Protein AF-A0A538L4G2-F1 (afdb_monomer_lite)

Foldseek 3Di:
DADDVCRLPPDPDQDAPVLDFDCPVVLVVVLVCFVVQFAEEEEAAPPPNVVNSVVSNVVVVVVVVAAEFEDELVPQQELLSVLLSLLLSLQVSVPVSNVLLVCCQPVNLVPDDPVSNVVLVVCCVQLNCSSCSSRPPCPCVVPSPVSNLSSLQRQLSSCVVVVHAYEYEYHQVLVLVDPVNRHHDSQVSLLSSLVRVVPRRRYYYYYYHNHNVSSCVQADDPVHSNDPVHYYDYRDDRDPVSVVVSVCVSCVVNQWDWDDDPDPDTDIDHDDPDDDDDPPDVPDPPPPDPPDDDDDDDDDDDDDDDD

Sequence (307 aa):
MRQASGDLFPTDSPIPASQMIGRSDDVREIATALANGTNLIIAAPRRTGKTSVCDAALGRLRRNRFYTARLDLFRIADAAELAETLALAVIANRSPIHRLVRRAREVGRVALNATQAAAVLKLKSQLGDAVELAITPGWAAQDPERALDLALELPDRVARADGRRMIVFFDEFQEVAGERRPYGNPDAVTKRMRAIFQRSSEVSYLFAGSLEHMMRDLFAPSHRAFSGFGGFHTLRAITVADWSRGLLERFAADDCVKRRSTATRWRWSRRSSRSGACTRTPSRLRARWPIGSRFRSGCRRRFATGC

Radius of gyration: 24.46 Å; chains: 1; bounding box: 74×51×68 Å

Secondary structure (DSSP, 8-state):
-PPPHHHHS--SSPPPGGG--S-HHHHHHHHHHHHTT--EEEE--TTS-HHHHHHHHHHHHHHTT-EEEEEEGGG--SHHHHHHHHHHHHHTTSHHHHHHHHHHHHH-GGGS-HHHHHHHHHHHHHHTTHHHHHHSTTHHHH-HHHHHHHHHHHHHHHHHHHT--EEEEEETGGGGG-TT-TTS-HHHHHHHHHHHHTT-TTEEEEEEES-HHHHHHHHSSTTSTTTTSSEEPP-PPPPHHHHHHHHHHHHHTTTEEEEP--TT--EEEE--SSS-------TT-----------------------

pLDDT: mean 81.31, std 22.85, range [22.41, 98.75]

Structure (mmCIF, N/CA/C/O backbone):
data_AF-A0A538L4G2-F1
#
_entry.id   AF-A0A538L4G2-F1
#
loop_
_atom_site.group_PDB
_atom_site.id
_atom_site.type_symbol
_atom_site.label_atom_id
_atom_site.label_alt_id
_atom_site.label_comp_id
_atom_site.label_asym_id
_atom_site.label_entity_id
_atom_site.label_seq_id
_atom_site.pdbx_PDB_ins_code
_atom_site.Cartn_x
_atom_site.Cartn_y
_atom_site.Cartn_z
_atom_site.occupancy
_atom_site.B_iso_or_equiv
_atom_site.auth_seq_id
_atom_site.auth_comp_id
_atom_site.auth_asym_id
_atom_site.auth_atom_id
_atom_site.pdbx_PDB_model_num
ATOM 1 N N . MET A 1 1 ? -5.966 18.312 -32.137 1.00 54.75 1 MET A N 1
ATOM 2 C CA . MET A 1 1 ? -5.782 19.326 -31.064 1.00 54.75 1 MET A CA 1
ATOM 3 C C . MET A 1 1 ? -4.377 19.134 -30.514 1.00 54.75 1 MET A C 1
ATOM 5 O O . MET A 1 1 ? -4.040 17.994 -30.235 1.00 54.75 1 MET A O 1
ATOM 9 N N . ARG A 1 2 ? -3.532 20.176 -30.456 1.00 61.78 2 ARG A N 1
ATOM 10 C CA . ARG A 1 2 ? -2.126 20.030 -30.018 1.00 61.78 2 ARG A CA 1
ATOM 11 C C . ARG A 1 2 ? -2.076 19.562 -28.564 1.00 61.78 2 ARG A C 1
ATOM 13 O O . ARG A 1 2 ? -2.748 20.167 -27.734 1.00 61.78 2 ARG A O 1
ATOM 20 N N . GLN A 1 3 ? -1.266 18.552 -28.271 1.00 70.94 3 GLN A N 1
ATOM 21 C CA . GLN A 1 3 ? -0.971 18.154 -26.892 1.00 70.94 3 GLN A CA 1
ATOM 22 C C . GLN A 1 3 ? 0.365 18.763 -26.464 1.00 70.94 3 GLN A C 1
ATOM 24 O O . GLN A 1 3 ? 1.288 18.884 -27.275 1.00 70.94 3 GLN A O 1
ATOM 29 N N . ALA A 1 4 ? 0.484 19.198 -25.207 1.00 74.06 4 ALA A N 1
ATOM 30 C CA . ALA A 1 4 ? 1.762 19.702 -24.726 1.00 74.06 4 ALA A CA 1
ATOM 31 C C . ALA A 1 4 ? 2.766 18.543 -24.620 1.00 74.06 4 ALA A C 1
ATOM 33 O O . ALA A 1 4 ? 2.402 17.406 -24.325 1.00 74.06 4 ALA A O 1
ATOM 34 N N . SER A 1 5 ? 4.061 18.819 -24.810 1.00 69.81 5 SER A N 1
ATOM 35 C CA . SER A 1 5 ? 5.098 17.785 -24.668 1.00 69.81 5 SER A CA 1
ATOM 36 C C . SER A 1 5 ? 5.087 17.122 -23.286 1.00 69.81 5 SER A C 1
ATOM 38 O O . SER A 1 5 ? 5.431 15.950 -23.187 1.00 69.81 5 SER A O 1
ATOM 40 N N . GLY A 1 6 ? 4.692 17.862 -22.242 1.00 68.88 6 GLY A N 1
ATOM 41 C CA . GLY A 1 6 ? 4.528 17.334 -20.886 1.00 68.88 6 GLY A CA 1
ATOM 42 C C . GLY A 1 6 ? 3.360 16.353 -20.753 1.00 68.88 6 GLY A C 1
ATOM 43 O O . GLY A 1 6 ? 3.478 15.387 -20.010 1.00 68.88 6 GLY A O 1
ATOM 44 N N . ASP A 1 7 ? 2.291 16.526 -21.534 1.00 75.88 7 ASP A N 1
ATOM 45 C CA . ASP A 1 7 ? 1.151 15.598 -21.561 1.00 75.88 7 ASP A CA 1
ATOM 46 C C . ASP A 1 7 ? 1.508 14.312 -22.315 1.00 75.88 7 ASP A C 1
ATOM 48 O O . ASP A 1 7 ? 1.105 13.212 -21.941 1.00 75.88 7 ASP A O 1
ATOM 52 N N . LEU A 1 8 ? 2.311 14.450 -23.374 1.00 72.25 8 LEU A N 1
ATOM 53 C CA . LEU A 1 8 ? 2.808 13.328 -24.168 1.00 72.25 8 LEU A CA 1
ATOM 54 C C . LEU A 1 8 ? 3.900 12.540 -23.442 1.00 72.25 8 LEU A C 1
ATOM 56 O O . LEU A 1 8 ? 4.010 11.330 -23.631 1.00 72.25 8 LEU A O 1
ATOM 60 N N . PHE A 1 9 ? 4.736 13.210 -22.648 1.00 80.25 9 PHE A N 1
ATOM 61 C CA . PHE A 1 9 ? 5.875 12.629 -21.936 1.00 80.25 9 PHE A CA 1
ATOM 62 C C . PHE A 1 9 ? 5.963 13.169 -20.504 1.00 80.25 9 PHE A C 1
ATOM 64 O O . PHE A 1 9 ? 6.884 13.925 -20.190 1.00 80.25 9 PHE A O 1
ATOM 71 N N . PRO A 1 10 ? 5.035 12.767 -19.623 1.00 79.88 10 PRO A N 1
ATOM 72 C CA . PRO A 1 10 ? 5.071 13.172 -18.223 1.00 79.88 10 PRO A CA 1
ATOM 73 C C . PRO A 1 10 ? 6.344 12.658 -17.538 1.00 79.88 10 PRO A C 1
ATOM 75 O O . PRO A 1 10 ? 6.712 11.488 -17.682 1.00 79.88 10 PRO A O 1
ATOM 78 N N . THR A 1 11 ? 7.024 13.536 -16.796 1.00 75.81 11 THR A N 1
ATOM 79 C CA . THR A 1 11 ? 8.297 13.236 -16.110 1.00 75.81 11 THR A CA 1
ATOM 80 C C . THR A 1 11 ? 8.192 13.202 -14.592 1.00 75.81 11 THR A C 1
ATOM 82 O O . THR A 1 11 ? 9.018 12.558 -13.943 1.00 75.81 11 THR A O 1
ATOM 85 N N . ASP A 1 12 ? 7.183 13.867 -14.031 1.00 76.44 12 ASP A N 1
ATOM 86 C CA . ASP A 1 12 ? 7.170 14.237 -12.609 1.00 76.44 12 ASP A CA 1
ATOM 87 C C . ASP A 1 12 ? 6.211 13.382 -11.776 1.00 76.44 12 ASP A C 1
ATOM 89 O O . ASP A 1 12 ? 6.075 13.568 -10.569 1.00 76.44 12 ASP A O 1
ATOM 93 N N . SER A 1 13 ? 5.513 12.435 -12.402 1.00 80.06 13 SER A N 1
ATOM 94 C CA . SER A 1 13 ? 4.537 11.577 -11.730 1.00 80.06 13 SER A CA 1
ATOM 95 C C . SER A 1 13 ? 4.459 10.193 -12.371 1.00 80.06 13 SER A C 1
ATOM 97 O O . SER A 1 13 ? 4.770 10.047 -13.559 1.00 80.06 13 SER A O 1
ATOM 99 N N . PRO A 1 14 ? 4.048 9.163 -11.605 1.00 84.19 14 PRO A N 1
ATOM 100 C CA . PRO A 1 14 ? 3.693 7.870 -12.171 1.00 84.19 14 PRO A CA 1
ATOM 101 C C . PRO A 1 14 ? 2.661 8.034 -13.288 1.00 84.19 14 PRO A C 1
ATOM 103 O O . PRO A 1 14 ? 1.746 8.852 -13.194 1.00 84.19 14 PRO A O 1
ATOM 106 N N . ILE A 1 15 ? 2.822 7.253 -14.351 1.00 88.25 15 ILE A N 1
ATOM 107 C CA . ILE A 1 15 ? 1.967 7.334 -15.537 1.00 88.25 15 ILE A CA 1
ATOM 108 C C . ILE A 1 15 ? 0.834 6.313 -15.440 1.00 88.25 15 ILE A C 1
ATOM 110 O O . ILE A 1 15 ? 1.055 5.208 -14.934 1.00 88.25 15 ILE A O 1
ATOM 114 N N . PRO A 1 16 ? -0.370 6.628 -15.948 1.00 86.25 16 PRO A N 1
ATOM 115 C CA . PRO A 1 16 ? -1.454 5.662 -15.980 1.00 86.25 16 PRO A CA 1
ATOM 116 C C . PRO A 1 16 ? -1.114 4.498 -16.916 1.00 86.25 16 PRO A C 1
ATOM 118 O O . PRO A 1 16 ? -0.395 4.653 -17.905 1.00 86.25 16 PRO A O 1
ATOM 121 N N . ALA A 1 17 ? -1.708 3.333 -16.646 1.00 86.75 17 ALA A N 1
ATOM 122 C CA . ALA A 1 17 ? -1.491 2.121 -17.437 1.00 86.75 17 ALA A CA 1
ATOM 123 C C . ALA A 1 17 ? -1.763 2.316 -18.942 1.00 86.75 17 ALA A C 1
ATOM 125 O O . ALA A 1 17 ? -1.078 1.718 -19.763 1.00 86.75 17 ALA A O 1
ATOM 126 N N . SER A 1 18 ? -2.724 3.174 -19.304 1.00 84.88 18 SER A N 1
ATOM 127 C CA . SER A 1 18 ? -3.067 3.496 -20.697 1.00 84.88 18 SER A CA 1
ATOM 128 C C . SER A 1 18 ? -1.968 4.241 -21.452 1.00 84.88 18 SER A C 1
ATOM 130 O O . SER A 1 18 ? -1.941 4.201 -22.675 1.00 84.88 18 SER A O 1
ATOM 132 N N . GLN A 1 19 ? -1.070 4.924 -20.742 1.00 85.56 19 GLN A N 1
ATOM 133 C CA . GLN A 1 19 ? 0.050 5.644 -21.340 1.00 85.56 19 GLN A CA 1
ATOM 134 C C . GLN A 1 19 ? 1.353 4.847 -21.258 1.00 85.56 19 GLN A C 1
ATOM 136 O O . GLN A 1 19 ? 2.374 5.300 -21.765 1.00 85.56 19 GLN A O 1
ATOM 141 N N . MET A 1 20 ? 1.376 3.683 -20.613 1.00 89.38 20 MET A N 1
ATOM 142 C CA . MET A 1 20 ? 2.607 2.927 -20.418 1.00 89.38 20 MET A CA 1
ATOM 143 C C . MET A 1 20 ? 3.118 2.318 -21.725 1.00 89.38 20 MET A C 1
ATOM 145 O O . MET A 1 20 ? 2.361 1.744 -22.500 1.00 89.38 20 MET A O 1
ATOM 149 N N . ILE A 1 21 ? 4.428 2.427 -21.952 1.00 90.31 21 ILE A N 1
ATOM 150 C CA . ILE A 1 21 ? 5.097 1.831 -23.109 1.00 90.31 21 ILE A CA 1
ATOM 151 C C . ILE A 1 21 ? 5.747 0.516 -22.676 1.00 90.31 21 ILE A C 1
ATOM 153 O O . ILE A 1 21 ? 6.586 0.504 -21.773 1.00 90.31 21 ILE A O 1
ATOM 157 N N . GLY A 1 22 ? 5.379 -0.585 -23.335 1.00 90.44 22 GLY A N 1
ATOM 158 C CA . GLY A 1 22 ? 5.840 -1.927 -22.974 1.00 90.44 22 GLY A CA 1
ATOM 159 C C . GLY A 1 22 ? 5.374 -2.348 -21.575 1.00 90.44 22 GLY A C 1
ATOM 160 O O . GLY A 1 22 ? 4.339 -1.888 -21.097 1.00 90.44 22 GLY A O 1
ATOM 161 N N . ARG A 1 23 ? 6.140 -3.228 -20.912 1.00 92.81 23 ARG A N 1
ATOM 162 C CA . ARG A 1 23 ? 5.917 -3.670 -19.512 1.00 92.81 23 ARG A CA 1
ATOM 163 C C . ARG A 1 23 ? 4.605 -4.416 -19.243 1.00 92.81 23 ARG A C 1
ATOM 165 O O . ARG A 1 23 ? 4.321 -4.741 -18.095 1.00 92.81 23 ARG A O 1
ATOM 172 N N . SER A 1 24 ? 3.813 -4.715 -20.269 1.00 92.25 24 SER A N 1
ATOM 173 C CA . SER A 1 24 ? 2.539 -5.435 -20.138 1.00 92.25 24 SER A CA 1
ATOM 174 C C . SER A 1 24 ? 2.708 -6.809 -19.491 1.00 92.25 24 SER A C 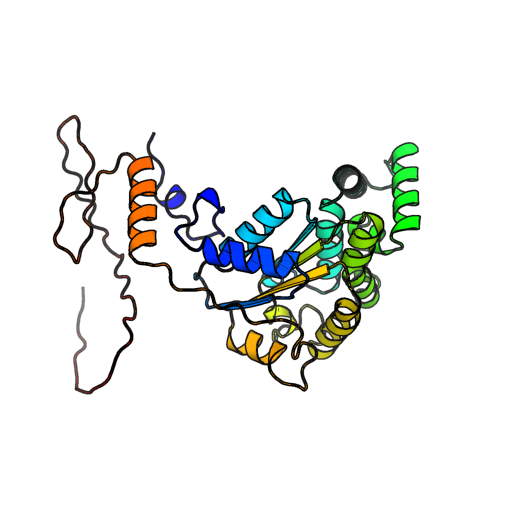1
ATOM 176 O O . SER A 1 24 ? 1.865 -7.211 -18.689 1.00 92.25 24 SER A O 1
ATOM 178 N N . ASP A 1 25 ? 3.806 -7.500 -19.796 1.00 94.38 25 ASP A N 1
ATOM 179 C CA . ASP A 1 25 ? 4.127 -8.782 -19.179 1.00 94.38 25 ASP A CA 1
ATOM 180 C C . ASP A 1 25 ? 4.525 -8.616 -17.705 1.00 94.38 25 ASP A C 1
ATOM 182 O O . ASP A 1 25 ? 4.063 -9.399 -16.883 1.00 94.38 25 ASP A O 1
ATOM 186 N N . ASP A 1 26 ? 5.265 -7.558 -17.331 1.00 96.75 26 ASP A N 1
ATOM 187 C CA . ASP A 1 26 ? 5.615 -7.297 -15.922 1.00 96.75 26 ASP A CA 1
ATOM 188 C C . ASP A 1 26 ? 4.340 -7.059 -15.106 1.00 96.75 26 ASP A C 1
ATOM 190 O O . ASP A 1 26 ? 4.146 -7.653 -14.051 1.00 96.75 26 ASP A O 1
ATOM 194 N N . VAL A 1 27 ? 3.418 -6.249 -15.637 1.00 97.19 27 VAL A N 1
ATOM 195 C CA . VAL A 1 27 ? 2.102 -6.016 -15.021 1.00 97.19 27 VAL A CA 1
ATOM 196 C C . VAL A 1 27 ? 1.325 -7.318 -14.852 1.00 97.19 27 VAL A C 1
ATOM 198 O O . VAL A 1 27 ? 0.672 -7.514 -13.827 1.00 97.19 27 VAL A O 1
ATOM 201 N N . ARG A 1 28 ? 1.344 -8.187 -15.870 1.00 97.12 28 ARG A N 1
ATOM 202 C CA . ARG A 1 28 ? 0.610 -9.454 -15.848 1.00 97.12 28 ARG A CA 1
ATOM 203 C C . ARG A 1 28 ? 1.198 -10.397 -14.805 1.00 97.12 28 ARG A C 1
ATOM 205 O O . ARG A 1 28 ? 0.439 -10.913 -13.996 1.00 97.12 28 ARG A O 1
ATOM 212 N N . GLU A 1 29 ? 2.512 -10.584 -14.810 1.00 98.12 29 GLU A N 1
ATOM 213 C CA . GLU A 1 29 ? 3.231 -11.462 -13.883 1.00 98.12 29 GLU A CA 1
ATOM 214 C C . GLU A 1 29 ? 3.058 -11.002 -12.432 1.00 98.12 29 GLU A C 1
ATOM 216 O O . GLU A 1 29 ? 2.655 -11.803 -11.590 1.00 98.12 29 GLU A O 1
ATOM 221 N N . ILE A 1 30 ? 3.242 -9.704 -12.159 1.00 98.50 30 ILE A N 1
ATOM 222 C CA . ILE A 1 30 ? 3.038 -9.123 -10.824 1.00 98.50 30 ILE A CA 1
ATOM 223 C C . ILE A 1 30 ? 1.592 -9.331 -10.361 1.00 98.50 30 ILE A C 1
ATOM 225 O O . ILE A 1 30 ? 1.358 -9.810 -9.253 1.00 98.50 30 ILE A O 1
ATOM 229 N N . ALA A 1 31 ? 0.607 -9.003 -11.204 1.00 98.50 31 ALA A N 1
ATOM 230 C CA . ALA A 1 31 ? -0.800 -9.163 -10.845 1.00 98.50 31 ALA A CA 1
ATOM 231 C C . ALA A 1 31 ? -1.174 -10.634 -10.608 1.00 98.50 31 ALA A C 1
ATOM 233 O O . ALA A 1 31 ? -1.904 -10.925 -9.666 1.00 98.50 31 ALA A O 1
ATOM 234 N N . THR A 1 32 ? -0.681 -11.561 -11.432 1.00 98.38 32 THR A N 1
ATOM 235 C CA . THR A 1 32 ? -0.950 -12.996 -11.272 1.00 98.38 32 THR A CA 1
ATOM 236 C C . THR A 1 32 ? -0.336 -13.542 -9.985 1.00 98.38 32 THR A C 1
ATOM 238 O O . THR A 1 32 ? -1.025 -14.227 -9.235 1.00 98.38 32 THR A O 1
ATOM 241 N N . ALA A 1 33 ? 0.923 -13.212 -9.692 1.00 98.31 33 ALA A N 1
ATOM 242 C CA . ALA A 1 33 ? 1.586 -13.644 -8.464 1.00 98.31 33 ALA A CA 1
ATOM 243 C C . ALA A 1 33 ? 0.843 -13.144 -7.212 1.00 98.31 33 ALA A C 1
ATOM 245 O O . ALA A 1 33 ? 0.506 -13.937 -6.333 1.00 98.31 33 ALA A O 1
ATOM 246 N N . LEU A 1 34 ? 0.496 -11.852 -7.173 1.00 98.44 34 LEU A N 1
ATOM 247 C CA . LEU A 1 34 ? -0.247 -11.266 -6.055 1.00 98.44 34 LEU A CA 1
ATOM 248 C C . LEU A 1 34 ? -1.657 -11.862 -5.926 1.00 98.44 34 LEU A C 1
ATOM 250 O O . LEU A 1 34 ? -2.089 -12.177 -4.823 1.00 98.44 34 LEU A O 1
ATOM 254 N N . ALA A 1 35 ? -2.369 -12.083 -7.036 1.00 98.06 35 ALA A N 1
ATOM 255 C CA . ALA A 1 35 ? -3.679 -12.741 -7.010 1.00 98.06 35 ALA A CA 1
ATOM 256 C C . ALA A 1 35 ? -3.608 -14.155 -6.403 1.00 98.06 35 ALA A C 1
ATOM 258 O O . ALA A 1 35 ? -4.521 -14.564 -5.682 1.00 98.06 35 ALA A O 1
ATOM 259 N N . ASN A 1 36 ? -2.500 -14.862 -6.644 1.00 96.88 36 ASN A N 1
ATOM 260 C CA . ASN A 1 36 ? -2.239 -16.213 -6.153 1.00 96.88 36 ASN A CA 1
ATOM 261 C C . ASN A 1 36 ? -1.690 -16.263 -4.719 1.00 96.88 36 ASN A C 1
ATOM 263 O O . ASN A 1 36 ? -1.442 -17.348 -4.207 1.00 96.88 36 ASN A O 1
ATOM 267 N N . GLY A 1 37 ? -1.535 -15.129 -4.027 1.00 96.38 37 GLY A N 1
ATOM 268 C CA . GLY A 1 37 ? -1.060 -15.124 -2.638 1.00 96.38 37 GLY A CA 1
ATOM 269 C C . GLY A 1 37 ? 0.440 -14.907 -2.483 1.00 96.38 37 GLY A C 1
ATOM 270 O O . GLY A 1 37 ? 0.946 -14.979 -1.369 1.00 96.38 37 GLY A O 1
ATOM 271 N N . THR A 1 38 ? 1.170 -14.688 -3.576 1.00 97.00 38 THR A N 1
ATOM 272 C CA . THR A 1 38 ? 2.623 -14.528 -3.534 1.00 97.00 38 THR A CA 1
ATOM 273 C C . THR A 1 38 ? 2.989 -13.080 -3.239 1.00 97.00 38 THR A C 1
ATOM 275 O O . THR A 1 38 ? 2.658 -12.179 -4.007 1.00 97.00 38 THR A O 1
ATOM 278 N N . ASN A 1 39 ? 3.731 -12.861 -2.154 1.00 98.31 39 ASN A N 1
ATOM 279 C CA . ASN A 1 39 ? 4.316 -11.558 -1.853 1.00 98.31 39 ASN A CA 1
ATOM 280 C C . ASN A 1 39 ? 5.480 -11.265 -2.803 1.00 98.31 39 ASN A C 1
ATOM 282 O O . ASN A 1 39 ? 6.302 -12.145 -3.079 1.00 98.31 39 ASN A O 1
ATOM 286 N N . LEU A 1 40 ? 5.581 -10.022 -3.265 1.00 98.38 40 LEU A N 1
ATOM 287 C CA . LEU A 1 40 ? 6.593 -9.604 -4.232 1.00 98.38 40 LEU A CA 1
ATOM 288 C C . LEU A 1 40 ? 7.398 -8.405 -3.748 1.00 98.38 40 LEU A C 1
ATOM 290 O O . LEU A 1 40 ? 6.881 -7.503 -3.090 1.00 98.38 40 LEU A O 1
ATOM 294 N N . ILE A 1 41 ? 8.669 -8.384 -4.141 1.00 98.44 41 ILE A N 1
ATOM 295 C CA . ILE A 1 41 ? 9.624 -7.321 -3.840 1.00 98.44 41 ILE A CA 1
ATOM 296 C C . ILE A 1 41 ? 10.179 -6.780 -5.155 1.00 98.44 41 ILE A C 1
ATOM 298 O O . ILE A 1 41 ? 10.727 -7.526 -5.964 1.00 98.44 41 ILE A O 1
ATOM 302 N N . ILE A 1 42 ? 10.073 -5.472 -5.365 1.00 97.69 42 ILE A N 1
ATOM 303 C CA . ILE A 1 42 ? 10.597 -4.771 -6.537 1.00 97.69 42 ILE A CA 1
ATOM 304 C C . ILE A 1 42 ? 11.659 -3.780 -6.073 1.00 97.69 42 ILE A C 1
ATOM 306 O O . ILE A 1 42 ? 11.366 -2.714 -5.534 1.00 97.69 42 ILE A O 1
ATOM 310 N N . ALA A 1 43 ? 12.915 -4.127 -6.325 1.00 95.44 43 ALA A N 1
ATOM 311 C CA . ALA A 1 43 ? 14.059 -3.254 -6.117 1.00 95.44 43 ALA A CA 1
ATOM 312 C C . ALA A 1 43 ? 14.544 -2.770 -7.487 1.00 95.44 43 ALA A C 1
ATOM 314 O O . ALA A 1 43 ? 15.016 -3.573 -8.290 1.00 95.44 43 ALA A O 1
ATOM 315 N N . ALA A 1 44 ? 14.378 -1.480 -7.781 1.00 92.31 44 ALA A N 1
ATOM 316 C CA . ALA A 1 44 ? 14.810 -0.904 -9.053 1.00 92.31 44 ALA A CA 1
ATOM 317 C C . ALA A 1 44 ? 15.163 0.581 -8.889 1.00 92.31 44 ALA A C 1
ATOM 319 O O . ALA A 1 44 ? 14.505 1.266 -8.103 1.00 92.31 44 ALA A O 1
ATOM 320 N N . PRO A 1 45 ? 16.114 1.138 -9.663 1.00 88.81 45 PRO A N 1
ATOM 321 C CA . PRO A 1 45 ? 16.553 2.514 -9.478 1.00 88.81 45 PRO A CA 1
ATOM 322 C C . PRO A 1 45 ? 15.434 3.521 -9.768 1.00 88.81 45 PRO A C 1
ATOM 324 O O . PRO A 1 45 ? 14.419 3.216 -10.409 1.00 88.81 45 PRO A O 1
ATOM 327 N N . ARG A 1 46 ? 15.630 4.771 -9.336 1.00 85.31 46 ARG A N 1
ATOM 328 C CA . ARG A 1 46 ? 14.697 5.868 -9.640 1.00 85.31 46 ARG A CA 1
ATOM 329 C C . ARG A 1 46 ? 14.489 6.015 -11.153 1.00 85.31 46 ARG A C 1
ATOM 331 O O . ARG A 1 46 ? 15.403 5.802 -11.943 1.00 85.31 46 ARG A O 1
ATOM 338 N N . ARG A 1 47 ? 13.281 6.439 -11.544 1.00 85.12 47 ARG A N 1
ATOM 339 C CA . ARG A 1 47 ? 12.872 6.693 -12.945 1.00 85.12 47 ARG A CA 1
ATOM 340 C C . ARG A 1 47 ? 12.846 5.457 -13.861 1.00 85.12 47 ARG A C 1
ATOM 342 O O . ARG A 1 47 ? 12.810 5.597 -15.076 1.00 85.12 47 ARG A O 1
ATOM 349 N N . THR A 1 48 ? 12.776 4.253 -13.295 1.00 85.62 48 THR A N 1
ATOM 350 C CA . THR A 1 48 ? 12.516 3.008 -14.049 1.00 85.62 48 THR A CA 1
ATOM 351 C C . THR A 1 48 ? 11.036 2.742 -14.335 1.00 85.62 48 THR A C 1
ATOM 353 O O . THR A 1 48 ? 10.714 1.822 -15.084 1.00 85.62 48 THR A O 1
ATOM 356 N N . GLY A 1 49 ? 10.131 3.535 -13.749 1.00 88.88 49 GLY A N 1
ATOM 357 C CA . GLY A 1 49 ? 8.684 3.349 -13.877 1.00 88.88 49 GLY A CA 1
ATOM 358 C C . GLY A 1 49 ? 8.093 2.312 -12.920 1.00 88.88 49 GLY A C 1
ATOM 359 O O . GLY A 1 49 ? 6.955 1.907 -13.133 1.00 88.88 49 GLY A O 1
ATOM 360 N N . LYS A 1 50 ? 8.828 1.906 -11.869 1.00 93.31 50 LYS A N 1
ATOM 361 C CA . LYS A 1 50 ? 8.391 0.903 -10.878 1.00 93.31 50 LYS A CA 1
ATOM 362 C C . LYS A 1 50 ? 6.977 1.162 -10.350 1.00 93.31 50 LYS A C 1
ATOM 364 O O . LYS A 1 50 ? 6.105 0.316 -10.497 1.00 93.31 50 LYS A O 1
ATOM 369 N N . THR A 1 51 ? 6.730 2.375 -9.863 1.00 93.81 51 THR A N 1
ATOM 370 C CA . THR A 1 51 ? 5.442 2.786 -9.307 1.00 93.81 51 THR A CA 1
ATOM 371 C C . THR A 1 51 ? 4.328 2.692 -10.350 1.00 93.81 51 THR A C 1
ATOM 373 O O . THR A 1 51 ? 3.291 2.109 -10.068 1.00 93.81 51 THR A O 1
ATOM 376 N N . SER A 1 52 ? 4.567 3.149 -11.586 1.00 94.50 52 SER A N 1
ATOM 377 C CA . SER A 1 52 ? 3.595 3.046 -12.685 1.00 94.50 52 SER A CA 1
ATOM 378 C C . SER A 1 52 ? 3.236 1.592 -13.021 1.00 94.50 52 SER A C 1
ATOM 380 O O . SER A 1 52 ? 2.074 1.283 -13.274 1.00 94.50 52 SER A O 1
ATOM 382 N N . VAL A 1 53 ? 4.222 0.684 -13.012 1.00 96.50 53 VAL A N 1
ATOM 383 C CA . VAL A 1 53 ? 4.003 -0.754 -13.252 1.00 96.50 53 VAL A CA 1
ATOM 384 C C . VAL A 1 53 ? 3.197 -1.375 -12.107 1.00 96.50 53 VAL A C 1
ATOM 386 O O . VAL A 1 53 ? 2.218 -2.077 -12.368 1.00 96.50 53 VAL A O 1
ATOM 389 N N . CYS A 1 54 ? 3.552 -1.079 -10.853 1.00 97.38 54 CYS A N 1
ATOM 390 C CA . CYS A 1 54 ? 2.808 -1.531 -9.676 1.00 97.38 54 CYS A CA 1
ATOM 391 C C . CYS A 1 54 ? 1.360 -1.020 -9.691 1.00 97.38 54 CYS A C 1
ATOM 393 O O . CYS A 1 54 ? 0.429 -1.800 -9.511 1.00 97.38 54 CYS A O 1
ATOM 395 N N . ASP A 1 55 ? 1.150 0.265 -9.983 1.00 96.94 55 ASP A N 1
ATOM 396 C CA . ASP A 1 55 ? -0.180 0.874 -10.087 1.00 96.94 55 ASP A CA 1
ATOM 397 C C . ASP A 1 55 ? -1.018 0.234 -11.196 1.00 96.94 55 ASP A C 1
ATOM 399 O O . ASP A 1 55 ? -2.210 -0.028 -11.018 1.00 96.94 55 ASP A O 1
ATOM 403 N N . ALA A 1 56 ? -0.402 -0.063 -12.342 1.00 97.19 56 ALA A N 1
ATOM 404 C CA . ALA A 1 56 ? -1.063 -0.777 -13.426 1.00 97.19 56 ALA A CA 1
ATOM 405 C C . ALA A 1 56 ? -1.475 -2.202 -13.009 1.00 97.19 56 ALA A C 1
ATOM 407 O O . ALA A 1 56 ? -2.581 -2.641 -13.352 1.00 97.19 56 ALA A O 1
ATOM 408 N N . ALA A 1 57 ? -0.633 -2.900 -12.238 1.00 98.19 57 ALA A N 1
ATOM 409 C CA . ALA A 1 57 ? -0.933 -4.224 -11.692 1.00 98.19 57 ALA A CA 1
ATOM 410 C C . ALA A 1 57 ? -2.078 -4.172 -10.668 1.00 98.19 57 ALA A C 1
ATOM 412 O O . ALA A 1 57 ? -3.046 -4.923 -10.801 1.00 98.19 57 ALA A O 1
ATOM 413 N N . LEU A 1 58 ? -2.052 -3.220 -9.729 1.00 98.00 58 LEU A N 1
ATOM 414 C CA . LEU A 1 58 ? -3.158 -2.970 -8.797 1.00 98.00 58 LEU A CA 1
ATOM 415 C C . LEU A 1 58 ? -4.452 -2.617 -9.536 1.00 98.00 58 LEU A C 1
ATOM 417 O O . LEU A 1 58 ? -5.517 -3.140 -9.222 1.00 98.00 58 LEU A O 1
ATOM 421 N N . GLY A 1 59 ? -4.379 -1.781 -10.573 1.00 96.94 59 GLY A N 1
ATOM 422 C CA . GLY A 1 59 ? -5.525 -1.451 -11.418 1.00 96.94 59 GLY A CA 1
ATOM 423 C C . GLY A 1 59 ? -6.133 -2.681 -12.099 1.00 96.94 59 GLY A C 1
ATOM 424 O O . GLY A 1 59 ? -7.355 -2.783 -12.206 1.00 96.94 59 GLY A O 1
ATOM 425 N N . ARG A 1 60 ? -5.302 -3.641 -12.528 1.00 97.38 60 ARG A N 1
ATOM 426 C CA . ARG A 1 60 ? -5.755 -4.937 -13.062 1.00 97.38 60 ARG A CA 1
ATOM 427 C C . ARG A 1 60 ? -6.421 -5.795 -11.989 1.00 97.38 60 ARG A C 1
ATOM 429 O O . ARG A 1 60 ? -7.504 -6.315 -12.241 1.00 97.38 60 ARG A O 1
ATOM 436 N N . LEU A 1 61 ? -5.829 -5.881 -10.803 1.00 98.06 61 LEU A N 1
ATOM 437 C CA . LEU A 1 61 ? -6.386 -6.606 -9.658 1.00 98.06 61 LEU A CA 1
ATOM 438 C C . LEU A 1 61 ? -7.751 -6.043 -9.230 1.00 98.06 61 LEU A C 1
ATOM 440 O O . LEU A 1 61 ? -8.707 -6.800 -9.082 1.00 98.06 61 LEU A O 1
ATOM 444 N N . ARG A 1 62 ? -7.896 -4.716 -9.155 1.00 96.69 62 ARG A N 1
ATOM 445 C CA . ARG A 1 62 ? -9.179 -4.055 -8.852 1.00 96.69 62 ARG A CA 1
ATOM 446 C C . ARG A 1 62 ? -10.280 -4.407 -9.851 1.00 96.69 62 ARG A C 1
ATOM 448 O O . ARG A 1 62 ? -11.414 -4.660 -9.450 1.00 96.69 62 ARG A O 1
ATOM 455 N N . ARG A 1 63 ? -9.964 -4.444 -11.154 1.00 95.94 63 ARG A N 1
ATOM 456 C CA . ARG A 1 63 ? -10.923 -4.874 -12.196 1.00 95.94 63 ARG A CA 1
ATOM 457 C C . ARG A 1 63 ? -11.351 -6.330 -12.008 1.00 95.94 63 ARG A C 1
ATOM 459 O O . ARG A 1 63 ? -12.505 -6.654 -12.261 1.00 95.94 63 ARG A O 1
ATOM 466 N N . ASN A 1 64 ? -10.460 -7.157 -11.470 1.00 96.00 64 ASN A N 1
ATOM 467 C CA . ASN A 1 64 ? -10.720 -8.546 -11.101 1.00 96.00 64 ASN A CA 1
ATOM 468 C C . ASN A 1 64 ? -11.276 -8.698 -9.671 1.00 96.00 64 ASN A C 1
ATOM 470 O O . ASN A 1 64 ? -11.185 -9.774 -9.094 1.00 96.00 64 ASN A O 1
ATOM 474 N N . ARG A 1 65 ? -11.873 -7.635 -9.105 1.00 95.50 65 ARG A N 1
ATOM 475 C CA . ARG A 1 65 ? -12.607 -7.634 -7.823 1.00 95.50 65 ARG A CA 1
ATOM 476 C C . ARG A 1 65 ? -11.760 -7.859 -6.564 1.00 95.50 65 ARG A C 1
ATOM 478 O O . ARG A 1 65 ? -12.336 -8.049 -5.495 1.00 95.50 65 ARG A O 1
ATOM 485 N N . PHE A 1 66 ? -10.438 -7.754 -6.662 1.00 98.00 66 PHE A N 1
ATOM 486 C CA . PHE A 1 66 ? -9.564 -7.695 -5.491 1.00 98.00 66 PHE A CA 1
ATOM 487 C C . PHE A 1 66 ? -9.641 -6.323 -4.823 1.00 98.00 66 PHE A C 1
ATOM 489 O O . PHE A 1 66 ? -9.806 -5.297 -5.494 1.00 98.00 66 PHE A O 1
ATOM 496 N N . TYR A 1 67 ? -9.457 -6.298 -3.506 1.00 98.19 67 TYR A N 1
ATOM 497 C CA . TYR A 1 67 ? -9.187 -5.055 -2.798 1.00 98.19 67 TYR A CA 1
ATOM 498 C C . TYR A 1 67 ? -7.724 -4.667 -2.933 1.00 98.19 67 TYR A C 1
ATOM 500 O O . TYR A 1 67 ? -6.840 -5.518 -3.010 1.00 98.19 67 TYR A O 1
ATOM 508 N N . THR A 1 68 ? -7.462 -3.366 -2.964 1.00 98.12 68 THR A N 1
ATOM 509 C CA . THR A 1 68 ? -6.103 -2.839 -3.074 1.00 98.12 68 THR A CA 1
ATOM 510 C C . THR A 1 68 ? -5.930 -1.629 -2.175 1.00 98.12 68 THR A C 1
ATOM 512 O O . THR A 1 68 ? -6.746 -0.708 -2.230 1.00 98.12 68 THR A O 1
ATOM 515 N N . ALA A 1 69 ? -4.846 -1.594 -1.415 1.00 98.00 69 ALA A N 1
ATOM 516 C CA . ALA A 1 69 ? -4.394 -0.429 -0.669 1.00 98.00 69 ALA A CA 1
ATOM 517 C C . ALA A 1 69 ? -2.969 -0.089 -1.111 1.00 98.00 69 ALA A C 1
ATOM 519 O O . ALA A 1 69 ? -2.157 -0.987 -1.326 1.00 98.00 69 ALA A O 1
ATOM 520 N N . ARG A 1 70 ? -2.666 1.200 -1.264 1.00 97.38 70 ARG A N 1
ATOM 521 C CA . ARG A 1 70 ? -1.323 1.684 -1.588 1.00 97.38 70 ARG A CA 1
ATOM 522 C C . ARG A 1 70 ? -0.887 2.703 -0.549 1.00 97.38 70 ARG A C 1
ATOM 524 O O . ARG A 1 70 ? -1.664 3.589 -0.208 1.00 97.38 70 ARG A O 1
ATOM 531 N N . LEU A 1 71 ? 0.368 2.600 -0.135 1.00 98.06 71 LEU A N 1
ATOM 532 C CA . LEU A 1 71 ? 1.044 3.527 0.756 1.00 98.06 71 LEU A CA 1
ATOM 533 C C . LEU A 1 71 ? 2.367 3.941 0.124 1.00 98.06 71 LEU A C 1
ATOM 535 O O . LEU A 1 71 ? 3.095 3.090 -0.375 1.00 98.06 71 LEU A O 1
ATOM 539 N N . ASP A 1 72 ? 2.662 5.235 0.126 1.00 96.94 72 ASP A N 1
ATOM 540 C CA . ASP A 1 72 ? 3.967 5.775 -0.259 1.00 96.94 72 ASP A CA 1
ATOM 541 C C . ASP A 1 72 ? 4.676 6.207 1.022 1.00 96.94 72 ASP A C 1
ATOM 543 O O . ASP A 1 72 ? 4.367 7.267 1.567 1.00 96.94 72 ASP A O 1
ATOM 547 N N . LEU A 1 73 ? 5.572 5.358 1.534 1.00 97.06 73 LEU A N 1
ATOM 548 C CA . LEU A 1 73 ? 6.210 5.602 2.829 1.00 97.06 73 LEU A CA 1
ATOM 549 C C . LEU A 1 73 ? 7.094 6.853 2.797 1.00 97.06 73 LEU A C 1
ATOM 551 O O . LEU A 1 73 ? 7.223 7.543 3.797 1.00 97.06 73 LEU A O 1
ATOM 555 N N . PHE A 1 74 ? 7.607 7.256 1.636 1.00 94.25 74 PHE A N 1
ATOM 556 C CA . PHE A 1 74 ? 8.382 8.494 1.542 1.00 94.25 74 PHE A CA 1
ATOM 557 C C . PHE A 1 74 ? 7.566 9.751 1.891 1.00 94.25 74 PHE A C 1
ATOM 559 O O . PHE A 1 74 ? 8.141 10.780 2.245 1.00 94.25 74 PHE A O 1
ATOM 566 N N . ARG A 1 75 ? 6.232 9.689 1.787 1.00 94.56 75 ARG A N 1
ATOM 567 C CA . ARG A 1 75 ? 5.329 10.817 2.066 1.00 94.56 75 ARG A CA 1
ATOM 568 C C . ARG A 1 75 ? 4.742 10.818 3.473 1.00 94.56 75 ARG A C 1
ATOM 570 O O . ARG A 1 75 ? 4.108 11.803 3.824 1.00 94.56 75 ARG A O 1
ATOM 577 N N . ILE A 1 76 ? 4.917 9.740 4.233 1.00 96.12 76 ILE A N 1
ATOM 578 C CA . ILE A 1 76 ? 4.316 9.566 5.557 1.00 96.12 76 ILE A CA 1
ATOM 579 C C . ILE A 1 76 ? 5.366 9.918 6.609 1.00 96.12 76 ILE A C 1
ATOM 581 O O . ILE A 1 76 ? 6.437 9.308 6.635 1.00 96.12 76 ILE A O 1
ATOM 585 N N . ALA A 1 77 ? 5.054 10.887 7.464 1.00 93.44 77 ALA A N 1
ATOM 586 C CA . ALA A 1 77 ? 5.989 11.489 8.402 1.00 93.44 77 ALA A CA 1
ATOM 587 C C . ALA A 1 77 ? 6.331 10.578 9.585 1.00 93.44 77 ALA A C 1
ATOM 589 O O . ALA A 1 77 ? 7.491 10.549 9.997 1.00 93.44 77 ALA A O 1
ATOM 590 N N . ASP A 1 78 ? 5.351 9.842 10.119 1.00 95.06 78 ASP A N 1
ATOM 591 C CA . ASP A 1 78 ? 5.536 9.026 11.320 1.00 95.06 78 ASP A CA 1
ATOM 592 C C . ASP A 1 78 ? 4.630 7.780 11.403 1.00 95.06 78 ASP A C 1
ATOM 594 O O . ASP A 1 78 ? 3.858 7.463 10.492 1.00 95.06 78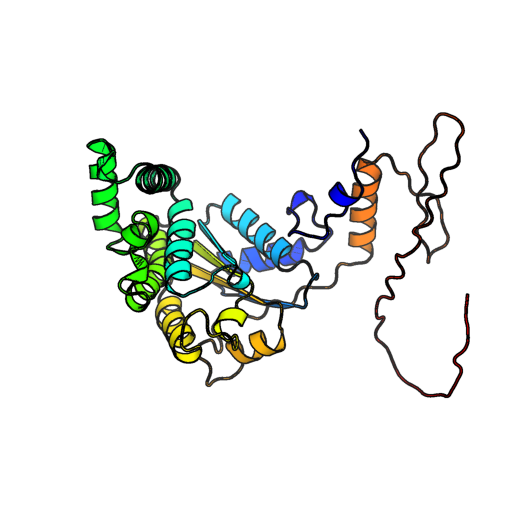 ASP A O 1
ATOM 598 N N . ALA A 1 79 ? 4.779 7.005 12.486 1.00 94.88 79 ALA A N 1
ATOM 599 C CA . ALA A 1 79 ? 4.047 5.753 12.703 1.00 94.88 79 ALA A CA 1
ATOM 600 C C . ALA A 1 79 ? 2.536 5.955 12.908 1.00 94.88 79 ALA A C 1
ATOM 602 O O . ALA A 1 79 ? 1.750 5.095 12.503 1.00 94.88 79 ALA A O 1
ATOM 603 N N . ALA A 1 80 ? 2.124 7.076 13.506 1.00 95.38 80 ALA A N 1
ATOM 604 C CA . ALA A 1 80 ? 0.715 7.389 13.705 1.00 95.38 80 ALA A CA 1
ATOM 605 C C . ALA A 1 80 ? 0.057 7.723 12.359 1.00 95.38 80 ALA A C 1
ATOM 607 O O . ALA A 1 80 ? -0.982 7.155 12.017 1.00 95.38 80 ALA A O 1
ATOM 608 N N . GLU A 1 81 ? 0.709 8.553 11.540 1.00 95.56 81 GLU A N 1
ATOM 609 C CA . GLU A 1 81 ? 0.250 8.860 10.184 1.00 95.56 81 GLU A CA 1
ATOM 610 C C . GLU A 1 81 ? 0.240 7.608 9.291 1.00 95.56 81 GLU A C 1
ATOM 612 O O . GLU A 1 81 ? -0.684 7.421 8.493 1.00 95.56 81 GLU A O 1
ATOM 617 N N . LEU A 1 82 ? 1.213 6.702 9.453 1.00 96.62 82 LEU A N 1
ATOM 618 C CA . LEU A 1 82 ? 1.221 5.407 8.767 1.00 96.62 82 LEU A CA 1
ATOM 619 C C . LEU A 1 82 ? -0.020 4.582 9.119 1.00 96.62 82 LEU A C 1
ATOM 621 O O . LEU A 1 82 ? -0.676 4.043 8.222 1.00 96.62 82 LEU A O 1
ATOM 625 N N . ALA A 1 83 ? -0.354 4.501 10.408 1.00 96.81 83 ALA A N 1
ATOM 626 C CA . ALA A 1 83 ? -1.512 3.763 10.889 1.00 96.81 83 ALA A CA 1
ATOM 627 C C . ALA A 1 83 ? -2.827 4.333 10.329 1.00 96.81 83 ALA A C 1
ATOM 629 O O . ALA A 1 83 ? -3.653 3.586 9.796 1.00 96.81 83 ALA A O 1
ATOM 630 N N . GLU A 1 84 ? -3.004 5.657 10.377 1.00 95.00 84 GLU A N 1
ATOM 631 C CA . GLU A 1 84 ? -4.193 6.320 9.833 1.00 95.00 84 GLU A CA 1
ATOM 632 C C . GLU A 1 84 ? -4.290 6.170 8.309 1.00 95.00 84 GLU A C 1
ATOM 634 O O . GLU A 1 84 ? -5.353 5.828 7.781 1.00 95.00 84 GLU A O 1
ATOM 639 N N . THR A 1 85 ? -3.182 6.376 7.592 1.00 95.94 85 THR A N 1
ATOM 640 C CA . THR A 1 85 ? -3.127 6.272 6.127 1.00 95.94 85 THR A CA 1
ATOM 641 C C . THR A 1 85 ? -3.453 4.857 5.661 1.00 95.94 85 THR A C 1
ATOM 643 O O . THR A 1 85 ? -4.241 4.678 4.726 1.00 95.94 85 THR A O 1
ATOM 646 N N . LEU A 1 86 ? -2.909 3.838 6.335 1.00 97.62 86 LEU A N 1
ATOM 647 C CA . LEU A 1 86 ? -3.231 2.439 6.058 1.00 97.62 86 LEU A CA 1
ATOM 648 C C . LEU A 1 86 ? -4.710 2.153 6.306 1.00 97.62 86 LEU A C 1
ATOM 650 O O . LEU A 1 86 ? -5.375 1.589 5.434 1.00 97.62 86 LEU A O 1
ATOM 654 N N . ALA A 1 87 ? -5.242 2.583 7.452 1.00 95.69 87 ALA A N 1
ATOM 655 C CA . ALA A 1 87 ? -6.635 2.340 7.800 1.00 95.69 87 ALA A CA 1
ATOM 656 C C . ALA A 1 87 ? -7.602 2.956 6.779 1.00 95.69 87 ALA A C 1
ATOM 658 O O . ALA A 1 87 ? -8.544 2.298 6.326 1.00 95.69 87 ALA A O 1
ATOM 659 N N . LEU A 1 88 ? -7.330 4.189 6.345 1.00 93.12 88 LEU A N 1
ATOM 660 C CA . LEU A 1 88 ? -8.097 4.867 5.301 1.00 93.12 88 LEU A CA 1
ATOM 661 C C . LEU A 1 88 ? -8.023 4.146 3.961 1.00 93.12 88 LEU A C 1
ATOM 663 O O . LEU A 1 88 ? -9.061 3.908 3.344 1.00 93.12 88 LEU A O 1
ATOM 667 N N . ALA A 1 89 ? -6.816 3.791 3.510 1.00 95.62 89 ALA A N 1
ATOM 668 C CA . ALA A 1 89 ? -6.615 3.116 2.232 1.00 95.62 89 ALA A CA 1
ATOM 669 C C . ALA A 1 89 ? -7.335 1.759 2.195 1.00 95.62 89 ALA A C 1
ATOM 671 O O . ALA A 1 89 ? -7.935 1.391 1.183 1.00 95.62 89 ALA A O 1
ATOM 672 N N . VAL A 1 90 ? -7.337 1.037 3.316 1.00 96.06 90 VAL A N 1
ATOM 673 C CA . VAL A 1 90 ? -8.067 -0.222 3.479 1.00 96.06 90 VAL A CA 1
ATOM 674 C C . VAL A 1 90 ? -9.578 0.013 3.434 1.00 96.06 90 VAL A C 1
ATOM 676 O O . VAL A 1 90 ? -10.269 -0.584 2.605 1.00 96.06 90 VAL A O 1
ATOM 679 N N . ILE A 1 91 ? -10.100 0.929 4.254 1.00 91.75 91 ILE A N 1
ATOM 680 C CA . ILE A 1 91 ? -11.539 1.211 4.341 1.00 91.75 91 ILE A CA 1
ATOM 681 C C . ILE A 1 91 ? -12.103 1.798 3.037 1.00 91.75 91 ILE A C 1
ATOM 683 O O . ILE A 1 91 ? -13.261 1.537 2.696 1.00 91.75 91 ILE A O 1
ATOM 687 N N . ALA A 1 92 ? -11.290 2.513 2.255 1.00 91.50 92 ALA A N 1
ATOM 688 C CA . ALA A 1 92 ? -11.670 3.053 0.949 1.00 91.50 92 ALA A CA 1
ATOM 689 C C . ALA A 1 92 ? -12.177 1.989 -0.041 1.00 91.50 92 ALA A C 1
ATOM 691 O O . ALA A 1 92 ? -12.986 2.297 -0.921 1.00 91.50 92 ALA A O 1
ATOM 692 N N . ASN A 1 93 ? -11.778 0.725 0.135 1.00 92.50 93 ASN A N 1
ATOM 693 C CA . ASN A 1 93 ? -12.255 -0.395 -0.677 1.00 92.50 93 ASN A CA 1
ATOM 694 C C . ASN A 1 93 ? -13.743 -0.721 -0.449 1.00 92.50 93 ASN A C 1
ATOM 696 O O . ASN A 1 93 ? -14.387 -1.326 -1.309 1.00 92.50 93 ASN A O 1
ATOM 700 N N . ARG A 1 94 ? -14.326 -0.271 0.667 1.00 87.25 94 ARG A N 1
ATOM 701 C CA . ARG A 1 94 ? -15.745 -0.436 0.990 1.00 87.25 94 ARG A CA 1
ATOM 702 C C . ARG A 1 94 ? -16.500 0.869 0.734 1.00 87.25 94 ARG A C 1
ATOM 704 O O . ARG A 1 94 ? -16.715 1.666 1.642 1.00 87.25 94 ARG A O 1
ATOM 711 N N . SER A 1 95 ? -16.935 1.107 -0.506 1.00 79.81 95 SER A N 1
ATOM 712 C CA . SER A 1 95 ? -17.445 2.422 -0.950 1.00 79.81 95 SER A CA 1
ATOM 713 C C . SER A 1 95 ? -18.539 3.071 -0.074 1.00 79.81 95 SER A C 1
ATOM 715 O O . SER A 1 95 ? -18.454 4.283 0.143 1.00 79.81 95 SER A O 1
ATOM 717 N N . PRO A 1 96 ? -19.555 2.348 0.448 1.00 77.00 96 PRO A N 1
ATOM 718 C CA . PRO A 1 96 ? -20.539 2.942 1.359 1.00 77.00 96 PRO A CA 1
ATOM 719 C C . PRO A 1 96 ? -19.910 3.408 2.677 1.00 77.00 96 PRO A C 1
ATOM 721 O O . PRO A 1 96 ? -20.236 4.480 3.180 1.00 77.00 96 PRO A O 1
ATOM 724 N N . ILE A 1 97 ? -18.968 2.621 3.192 1.00 79.44 97 ILE A N 1
ATOM 725 C CA . ILE A 1 97 ? -18.269 2.875 4.448 1.00 79.44 97 ILE A CA 1
ATOM 726 C C . ILE A 1 97 ? -17.272 4.016 4.271 1.00 79.44 97 ILE A C 1
ATOM 728 O O . ILE A 1 97 ? -17.243 4.920 5.091 1.00 79.44 97 ILE A O 1
ATOM 732 N N . HIS A 1 98 ? -16.534 4.057 3.164 1.00 83.12 98 HIS A N 1
ATOM 733 C CA . HIS A 1 98 ? -15.628 5.160 2.854 1.00 83.12 98 HIS A CA 1
ATOM 734 C C . HIS A 1 98 ? -16.332 6.526 2.862 1.00 83.12 98 HIS A C 1
ATOM 736 O O . HIS A 1 98 ? -15.822 7.484 3.436 1.00 83.12 98 HIS A O 1
ATOM 742 N N . ARG A 1 99 ? -17.534 6.622 2.271 1.00 81.81 99 ARG A N 1
ATOM 743 C CA . ARG A 1 99 ? -18.327 7.864 2.303 1.00 81.81 99 ARG A CA 1
ATOM 744 C C . ARG A 1 99 ? -18.741 8.248 3.721 1.00 81.81 99 ARG A C 1
ATOM 746 O O . ARG A 1 99 ? -18.692 9.425 4.064 1.00 81.81 99 ARG A O 1
ATOM 753 N N . LEU A 1 100 ? -19.142 7.262 4.523 1.00 81.19 100 LEU A N 1
ATOM 754 C CA . LEU A 1 100 ? -19.489 7.462 5.927 1.00 81.19 100 LEU A CA 1
ATOM 755 C C . LEU A 1 100 ? -18.281 7.951 6.733 1.00 81.19 100 LEU A C 1
ATOM 757 O O . LEU A 1 100 ? -18.395 8.938 7.449 1.00 81.19 100 LEU A O 1
ATOM 761 N N . VAL A 1 101 ? -17.126 7.306 6.565 1.00 81.56 101 VAL A N 1
ATOM 762 C CA . VAL A 1 101 ? -15.868 7.671 7.220 1.00 81.56 101 VAL A CA 1
ATOM 763 C C . VAL A 1 101 ? -15.431 9.084 6.844 1.00 81.56 101 VAL A C 1
ATOM 765 O O . VAL A 1 101 ? -15.132 9.881 7.729 1.00 81.56 101 VAL A O 1
ATOM 768 N N . ARG A 1 102 ? -15.464 9.432 5.552 1.00 83.06 102 ARG A N 1
ATOM 769 C CA . ARG A 1 102 ? -15.114 10.781 5.090 1.00 83.06 102 ARG A CA 1
ATOM 770 C C . ARG A 1 102 ? -16.009 11.838 5.734 1.00 83.06 102 ARG A C 1
ATOM 772 O O . ARG A 1 102 ? -15.506 12.808 6.283 1.00 83.06 102 ARG A O 1
ATOM 779 N N . ARG A 1 103 ? -17.325 11.605 5.741 1.00 80.56 103 ARG A N 1
ATOM 780 C CA . ARG A 1 103 ? -18.281 12.505 6.396 1.00 80.56 103 ARG A CA 1
ATOM 781 C C . ARG A 1 103 ? -18.002 12.618 7.895 1.00 80.56 103 ARG A C 1
ATOM 783 O O . ARG A 1 103 ? -17.970 13.722 8.416 1.00 80.56 103 ARG A O 1
ATOM 790 N N . ALA A 1 104 ? -17.771 11.498 8.575 1.00 81.88 104 ALA A N 1
ATOM 791 C CA . ALA A 1 104 ? -17.487 11.485 10.006 1.00 81.88 104 ALA A CA 1
ATOM 792 C C . ALA A 1 104 ? -16.219 12.280 10.366 1.00 81.88 104 ALA A C 1
ATOM 794 O O . ALA A 1 104 ? -16.204 12.939 11.402 1.00 81.88 104 ALA A O 1
ATOM 795 N N . ARG A 1 105 ? -15.199 12.267 9.498 1.00 84.62 105 ARG A N 1
ATOM 796 C CA . ARG A 1 105 ? -13.997 13.102 9.636 1.00 84.62 105 ARG A CA 1
ATOM 797 C C . ARG A 1 105 ? -14.239 14.580 9.333 1.00 84.62 105 ARG A C 1
ATOM 799 O O . ARG A 1 105 ? -13.708 15.422 10.042 1.00 84.62 105 ARG A O 1
ATOM 806 N N . GLU A 1 106 ? -15.009 14.890 8.290 1.00 85.25 106 GLU A N 1
ATOM 807 C CA . GLU A 1 106 ? -15.257 16.268 7.833 1.00 85.25 106 GLU A CA 1
ATOM 808 C C . GLU A 1 106 ? -16.159 17.057 8.792 1.00 85.25 106 GLU A C 1
ATOM 810 O O . GLU A 1 106 ? -15.862 18.206 9.099 1.00 85.25 106 GLU A O 1
ATOM 815 N N . VAL A 1 107 ? -17.264 16.460 9.258 1.00 82.38 107 VAL A N 1
ATOM 816 C CA . VAL A 1 107 ? -18.274 17.161 10.080 1.00 82.38 107 VAL A CA 1
ATOM 817 C C . VAL A 1 107 ? -18.277 16.738 11.550 1.00 82.38 107 VAL A C 1
ATOM 819 O O . VAL A 1 107 ? -19.045 17.271 12.347 1.00 82.38 107 VAL A O 1
ATOM 822 N N . GLY A 1 108 ? -17.429 15.776 11.921 1.00 80.94 108 GLY A N 1
ATOM 823 C CA . GLY A 1 108 ? -17.402 15.186 13.255 1.00 80.94 108 GLY A CA 1
ATOM 824 C C . GLY A 1 108 ? -18.536 14.182 13.500 1.00 80.94 108 GLY A C 1
ATOM 825 O O . GLY A 1 108 ? -19.617 14.236 12.909 1.00 80.94 108 GLY A O 1
ATOM 826 N N . ARG A 1 109 ? -18.303 13.238 14.420 1.00 76.50 109 ARG A N 1
ATOM 827 C CA . ARG A 1 109 ? -19.247 12.142 14.722 1.00 76.50 109 ARG A CA 1
ATOM 828 C C . ARG A 1 109 ? -20.573 12.619 15.321 1.00 76.50 109 ARG A C 1
ATOM 830 O O . ARG A 1 109 ? -21.593 11.976 15.100 1.00 76.50 109 ARG A O 1
ATOM 837 N N . VAL A 1 110 ? -20.559 13.735 16.050 1.00 76.69 110 VAL A N 1
ATOM 838 C CA . VAL A 1 110 ? -21.747 14.321 16.702 1.00 76.69 110 VAL A CA 1
ATOM 839 C C . VAL A 1 110 ? -22.748 14.860 15.673 1.00 76.69 110 VAL A C 1
ATOM 841 O O . VAL A 1 110 ? -23.946 14.868 15.927 1.00 76.69 110 VAL A O 1
ATOM 844 N N . ALA A 1 111 ? -22.277 15.240 14.482 1.00 80.31 111 ALA A N 1
ATOM 845 C CA . ALA A 1 111 ? -23.118 15.723 13.389 1.00 80.31 111 ALA A CA 1
ATOM 846 C C . ALA A 1 111 ? -23.670 14.594 12.491 1.00 80.31 111 ALA A C 1
ATOM 848 O O . ALA A 1 111 ? -24.321 14.864 11.476 1.00 80.31 111 ALA A O 1
ATOM 849 N N . LEU A 1 112 ? -23.395 13.324 12.817 1.00 84.50 112 LEU A N 1
ATOM 850 C CA . LEU A 1 112 ? -23.963 12.182 12.103 1.00 84.50 112 LEU A CA 1
ATOM 851 C C . LEU A 1 112 ? -25.413 11.959 12.532 1.00 84.50 112 LEU A C 1
ATOM 853 O O . LEU A 1 112 ? -25.750 12.031 13.710 1.00 84.50 112 LEU A O 1
ATOM 857 N N . ASN A 1 113 ? -26.275 11.620 11.573 1.00 87.38 113 ASN A N 1
ATOM 858 C CA . ASN A 1 113 ? -27.636 11.205 11.906 1.00 87.38 113 ASN A CA 1
ATOM 859 C C . ASN A 1 113 ? -27.645 9.808 12.569 1.00 87.38 113 ASN A C 1
ATOM 861 O O . ASN A 1 113 ? -26.659 9.067 12.516 1.00 87.38 113 ASN A O 1
ATOM 865 N N . ALA A 1 114 ? -28.775 9.423 13.168 1.00 86.31 114 ALA A N 1
ATOM 866 C CA . ALA A 1 114 ? -28.891 8.168 13.918 1.00 86.31 114 ALA A CA 1
ATOM 867 C C . ALA A 1 114 ? -28.515 6.919 13.094 1.00 86.31 114 ALA A C 1
ATOM 869 O O . ALA A 1 114 ? -27.854 6.015 13.603 1.00 86.31 114 ALA A O 1
ATOM 870 N N . THR A 1 115 ? -28.872 6.875 11.805 1.00 84.75 115 THR A N 1
ATOM 871 C CA . THR A 1 115 ? -28.556 5.733 10.930 1.00 84.75 115 THR A CA 1
ATOM 872 C C . THR A 1 115 ? -27.065 5.651 10.605 1.00 84.75 115 THR A C 1
ATOM 874 O O . THR A 1 115 ? -26.487 4.564 10.603 1.00 84.75 115 THR A O 1
ATOM 877 N N . GLN A 1 116 ? -26.414 6.792 10.381 1.00 84.69 116 GLN A N 1
ATOM 878 C CA . GLN A 1 116 ? -24.971 6.887 10.171 1.00 84.69 116 GLN A CA 1
ATOM 879 C C . GLN A 1 116 ? -24.196 6.525 11.438 1.00 84.69 116 GLN A C 1
ATOM 881 O O . GLN A 1 116 ? -23.243 5.752 11.362 1.00 84.69 116 GLN A O 1
ATOM 886 N N . ALA A 1 117 ? -24.622 7.020 12.600 1.00 84.00 117 ALA A N 1
ATOM 887 C CA . ALA A 1 117 ? -24.021 6.667 13.881 1.00 84.00 117 ALA A CA 1
ATOM 888 C C . ALA A 1 117 ? -24.118 5.153 14.143 1.00 84.00 117 ALA A C 1
ATOM 890 O O . ALA A 1 117 ? -23.103 4.513 14.426 1.00 84.00 117 ALA A O 1
ATOM 891 N N . ALA A 1 118 ? -25.297 4.554 13.940 1.00 84.88 118 ALA A N 1
ATOM 892 C CA . ALA A 1 118 ? -25.495 3.109 14.059 1.00 84.88 118 ALA A CA 1
ATOM 893 C C . ALA A 1 118 ? -24.603 2.310 13.091 1.00 84.88 118 ALA A C 1
ATOM 895 O O . ALA A 1 118 ? -24.038 1.282 13.465 1.00 84.88 118 ALA A O 1
ATOM 896 N N . ALA A 1 119 ? -24.415 2.797 11.860 1.00 84.56 119 ALA A N 1
ATOM 897 C CA . ALA A 1 119 ? -23.508 2.176 10.900 1.00 84.56 119 ALA A CA 1
ATOM 898 C C . ALA A 1 119 ? -22.041 2.227 11.365 1.00 84.56 119 ALA A C 1
ATOM 900 O O . ALA A 1 119 ? -21.331 1.233 11.224 1.00 84.56 119 ALA A O 1
ATOM 901 N N . VAL A 1 120 ? -21.590 3.335 11.966 1.00 84.12 120 VAL A N 1
ATOM 902 C CA . VAL A 1 120 ? -20.242 3.421 12.556 1.00 84.12 120 VAL A CA 1
ATOM 903 C C . VAL A 1 120 ? -20.083 2.448 13.728 1.00 84.12 120 VAL A C 1
ATOM 905 O O . VAL A 1 120 ? -19.075 1.747 13.803 1.00 84.12 120 VAL A O 1
ATOM 908 N N . LEU A 1 121 ? -21.081 2.348 14.610 1.00 85.69 121 LEU A N 1
ATOM 909 C CA . LEU A 1 121 ? -21.084 1.371 15.707 1.00 85.69 121 LEU A CA 1
ATOM 910 C C . LEU A 1 121 ? -20.995 -0.071 15.191 1.00 85.69 121 LEU A C 1
ATOM 912 O O . LEU A 1 121 ? -20.189 -0.853 15.693 1.00 85.69 121 LEU A O 1
ATOM 916 N N . LYS A 1 122 ? -21.746 -0.405 14.137 1.00 86.19 122 LYS A N 1
ATOM 917 C CA . LYS A 1 122 ? -21.676 -1.719 13.481 1.00 86.19 122 LYS A CA 1
ATOM 918 C C . LYS A 1 122 ? -20.300 -1.996 12.869 1.00 86.19 122 LYS A C 1
ATOM 920 O O . LYS A 1 122 ? -19.823 -3.126 12.897 1.00 86.19 122 LYS A O 1
ATOM 925 N N . LEU A 1 123 ? -19.636 -0.982 12.316 1.00 84.75 123 LEU A N 1
ATOM 926 C CA . LEU A 1 123 ? -18.270 -1.145 11.816 1.00 84.75 123 LEU A CA 1
ATOM 927 C C . LEU A 1 123 ? -17.292 -1.419 12.947 1.00 84.75 123 LEU A C 1
ATOM 929 O O . LEU A 1 123 ? -16.470 -2.325 12.823 1.00 84.75 123 LEU A O 1
ATOM 933 N N . LYS A 1 124 ? -17.413 -0.683 14.054 1.00 87.31 124 LYS A N 1
ATOM 934 C CA . LYS A 1 124 ? -16.590 -0.902 15.242 1.00 87.31 124 LYS A CA 1
ATOM 935 C C . LYS A 1 124 ? -16.790 -2.308 15.811 1.00 87.31 124 LYS A C 1
ATOM 937 O O . LYS A 1 124 ? -15.810 -2.945 16.172 1.00 87.31 124 LYS A O 1
ATOM 942 N N . SER A 1 125 ? -18.012 -2.843 15.819 1.00 85.88 125 SER A N 1
ATOM 943 C CA . SER A 1 125 ? -18.244 -4.221 16.277 1.00 85.88 125 SER A CA 1
ATOM 944 C C . SER A 1 125 ? -17.641 -5.281 15.347 1.00 85.88 125 SER A C 1
ATOM 946 O O . SER A 1 125 ? -17.278 -6.355 15.808 1.00 85.88 125 SER A O 1
ATOM 948 N N . GLN A 1 126 ? -17.535 -5.006 14.042 1.00 85.25 126 GLN A N 1
ATOM 949 C CA . GLN A 1 126 ? -16.984 -5.950 13.059 1.00 85.25 126 GLN A CA 1
ATOM 950 C C . GLN A 1 126 ? -15.457 -5.893 12.937 1.00 85.25 126 GLN A C 1
ATOM 952 O O . GLN A 1 126 ? -14.816 -6.917 12.722 1.00 85.25 126 GLN A O 1
ATOM 957 N N . LEU A 1 127 ? -14.877 -4.695 13.004 1.00 85.19 127 LEU A N 1
ATOM 958 C CA . LEU A 1 127 ? -13.461 -4.452 12.710 1.00 85.19 127 LEU A CA 1
ATOM 959 C C . LEU A 1 127 ? -12.647 -4.050 13.954 1.00 85.19 127 LEU A C 1
ATOM 961 O O . LEU A 1 127 ? -11.415 -4.039 13.903 1.00 85.19 127 LEU A O 1
ATOM 965 N N . GLY A 1 128 ? -13.317 -3.769 15.073 1.00 88.00 128 GLY A N 1
ATOM 966 C CA . GLY A 1 128 ? -12.715 -3.318 16.325 1.00 88.00 128 GLY A CA 1
ATOM 967 C C . GLY A 1 128 ? -12.293 -1.849 16.296 1.00 88.00 128 GLY A C 1
ATOM 968 O O . GLY A 1 128 ? -12.766 -1.049 15.484 1.00 88.00 128 GLY A O 1
ATOM 969 N N . ASP A 1 129 ? -11.352 -1.506 17.177 1.00 87.94 129 ASP A N 1
ATOM 970 C CA . ASP A 1 129 ? -10.824 -0.143 17.329 1.00 87.94 129 ASP A CA 1
ATOM 971 C C . ASP A 1 129 ? -10.063 0.363 16.094 1.00 87.94 129 ASP A C 1
ATOM 973 O O . ASP A 1 129 ? -9.910 1.566 15.919 1.00 87.94 129 ASP A O 1
ATOM 977 N N . ALA A 1 130 ? -9.656 -0.522 15.179 1.00 86.44 130 ALA A N 1
ATOM 978 C CA . ALA A 1 130 ? -8.980 -0.143 13.938 1.00 86.44 130 ALA A CA 1
ATOM 979 C C . ALA A 1 130 ? -9.825 0.784 13.036 1.00 86.44 130 ALA A C 1
ATOM 981 O O . ALA A 1 130 ? -9.291 1.475 12.172 1.00 86.44 130 ALA A O 1
ATOM 982 N N . VAL A 1 131 ? -11.146 0.830 13.236 1.00 87.06 131 VAL A N 1
ATOM 983 C CA . VAL A 1 131 ? -12.031 1.782 12.547 1.00 87.06 131 VAL A CA 1
ATOM 984 C C . VAL A 1 131 ? -11.813 3.213 13.036 1.00 87.06 131 VAL A C 1
ATOM 986 O O . VAL A 1 131 ? -11.947 4.148 12.248 1.00 87.06 131 VAL A O 1
ATOM 989 N N . GLU A 1 132 ? -11.454 3.398 14.308 1.00 89.31 132 GLU A N 1
ATOM 990 C CA . GLU A 1 132 ? -11.218 4.726 14.880 1.00 89.31 132 GLU A CA 1
ATOM 991 C C . GLU A 1 132 ? -10.028 5.416 14.209 1.00 89.31 132 GLU A C 1
ATOM 993 O O . GLU A 1 132 ? -10.114 6.609 13.940 1.00 89.31 132 GLU A O 1
ATOM 998 N N . LEU A 1 133 ? -9.009 4.661 13.783 1.00 90.56 133 LEU A N 1
ATOM 999 C CA . LEU A 1 133 ? -7.889 5.174 12.981 1.00 90.56 133 LEU A CA 1
ATOM 1000 C C . LEU A 1 133 ? -8.351 5.904 11.716 1.00 90.56 133 LEU A C 1
ATOM 1002 O O . LEU A 1 133 ? -7.779 6.913 11.314 1.00 90.56 133 LEU A O 1
ATOM 1006 N N . ALA A 1 134 ? -9.409 5.411 11.072 1.00 86.56 134 ALA A N 1
ATOM 1007 C CA . ALA A 1 134 ? -9.933 6.019 9.860 1.00 86.56 134 ALA A CA 1
ATOM 1008 C C . ALA A 1 134 ? -11.019 7.063 10.126 1.00 86.56 134 ALA A C 1
ATOM 1010 O O . ALA A 1 134 ? -11.291 7.852 9.234 1.00 86.56 134 ALA A O 1
ATOM 1011 N N . ILE A 1 135 ? -11.646 7.102 11.304 1.00 85.31 135 ILE A N 1
ATOM 1012 C CA . ILE A 1 135 ? -12.784 7.996 11.588 1.00 85.31 135 ILE A CA 1
ATOM 1013 C C . ILE A 1 135 ? -12.394 9.190 12.453 1.00 85.31 135 ILE A C 1
ATOM 1015 O O . ILE A 1 135 ? -12.926 10.278 12.247 1.00 85.31 135 ILE A O 1
ATOM 1019 N N . THR A 1 136 ? -11.487 8.995 13.401 1.00 86.00 136 THR A N 1
ATOM 1020 C CA . THR A 1 136 ? -11.180 9.948 14.464 1.00 86.00 136 THR A CA 1
ATOM 1021 C C . THR A 1 136 ? -9.770 10.499 14.233 1.00 86.00 136 THR A C 1
ATOM 1023 O O . THR A 1 136 ? -8.799 9.784 14.471 1.00 86.00 136 THR A O 1
ATOM 1026 N N . PRO A 1 137 ? -9.628 11.740 13.725 1.00 83.81 137 PRO A N 1
ATOM 1027 C CA . PRO A 1 137 ? -8.317 12.338 13.482 1.00 83.81 137 PRO A CA 1
ATOM 1028 C C . PRO A 1 137 ? -7.488 12.426 14.766 1.00 83.81 137 PRO A C 1
ATOM 1030 O O . PRO A 1 137 ? -8.014 12.819 15.808 1.00 83.81 137 PRO A O 1
ATOM 1033 N N . GLY A 1 138 ? -6.204 12.071 14.698 1.00 85.25 138 GLY A N 1
ATOM 1034 C CA . GLY A 1 138 ? -5.297 12.134 15.845 1.00 85.25 138 GLY A CA 1
ATOM 1035 C C . GLY A 1 138 ? -5.491 11.006 16.861 1.00 85.25 138 GLY A C 1
ATOM 1036 O O . GLY A 1 138 ? -4.795 10.980 17.874 1.00 85.25 138 GLY A O 1
ATOM 1037 N N . TRP A 1 139 ? -6.388 10.047 16.602 1.00 90.25 139 TRP A N 1
ATOM 1038 C CA . TRP A 1 139 ? -6.556 8.870 17.460 1.00 90.25 139 TRP A CA 1
ATOM 1039 C C . TRP A 1 139 ? -5.262 8.055 17.538 1.00 90.25 139 TRP A C 1
ATOM 1041 O O . TRP A 1 139 ? -4.881 7.591 18.609 1.00 90.25 139 TRP A O 1
ATOM 1051 N N . ALA A 1 140 ? -4.539 7.951 16.418 1.00 91.62 140 ALA A N 1
ATOM 1052 C CA . ALA A 1 140 ? -3.277 7.226 16.364 1.00 91.62 140 ALA A CA 1
ATOM 1053 C C . ALA A 1 140 ? -2.159 7.885 17.189 1.00 91.62 140 ALA A C 1
ATOM 1055 O O . ALA A 1 140 ? -1.245 7.196 17.626 1.00 91.62 140 ALA A O 1
ATOM 1056 N N . ALA A 1 141 ? -2.228 9.197 17.437 1.00 91.19 141 ALA A N 1
ATOM 1057 C CA . ALA A 1 141 ? -1.200 9.917 18.187 1.00 91.19 141 ALA A CA 1
ATOM 1058 C C . ALA A 1 141 ? -1.226 9.617 19.697 1.00 91.19 141 ALA A C 1
ATOM 1060 O O . ALA A 1 141 ? -0.236 9.860 20.381 1.00 91.19 141 ALA A O 1
ATOM 1061 N N . GLN A 1 142 ? -2.341 9.090 20.221 1.00 89.81 142 GLN A N 1
ATOM 1062 C CA . GLN A 1 142 ? -2.480 8.749 21.643 1.00 89.81 142 GLN A CA 1
ATOM 1063 C C . GLN A 1 142 ? -1.628 7.534 22.028 1.00 89.81 142 GLN A C 1
ATOM 1065 O O . GLN A 1 142 ? -1.037 7.506 23.103 1.00 89.81 142 GLN A O 1
ATOM 1070 N N . ASP A 1 143 ? -1.568 6.544 21.136 1.00 91.69 143 ASP A N 1
ATOM 1071 C CA . ASP A 1 143 ? -0.749 5.339 21.267 1.00 91.69 143 ASP A CA 1
ATOM 1072 C C . ASP A 1 143 ? -0.332 4.871 19.859 1.00 91.69 143 ASP A C 1
ATOM 1074 O O . ASP A 1 143 ? -1.014 4.037 19.246 1.00 91.69 143 ASP A O 1
ATOM 1078 N N . PRO A 1 144 ? 0.766 5.428 19.307 1.00 90.75 144 PRO A N 1
ATOM 1079 C CA . PRO A 1 144 ? 1.214 5.128 17.947 1.00 90.75 144 PRO A CA 1
ATOM 1080 C C . PRO A 1 144 ? 1.546 3.653 17.731 1.00 90.75 144 PRO A C 1
ATOM 1082 O O . PRO A 1 144 ? 1.376 3.123 16.633 1.00 90.75 144 PRO A O 1
ATOM 1085 N N . GLU A 1 145 ? 2.006 2.971 18.778 1.00 90.06 145 GLU A N 1
ATOM 1086 C CA . GLU A 1 145 ? 2.378 1.570 18.695 1.00 90.06 145 GLU A CA 1
ATOM 1087 C C . GLU A 1 145 ? 1.151 0.669 18.544 1.00 90.06 145 GLU A C 1
ATOM 1089 O O . GLU A 1 145 ? 1.090 -0.124 17.597 1.00 90.06 145 GLU A O 1
ATOM 1094 N N . ARG A 1 146 ? 0.155 0.833 19.421 1.00 92.69 146 ARG A N 1
ATOM 1095 C CA . ARG A 1 146 ? -1.123 0.118 19.320 1.00 92.69 146 ARG A CA 1
ATOM 1096 C C . ARG A 1 146 ? -1.864 0.484 18.039 1.00 92.69 146 ARG A C 1
ATOM 1098 O O . ARG A 1 146 ? -2.473 -0.382 17.410 1.00 92.69 146 ARG A O 1
ATOM 1105 N N . ALA A 1 147 ? -1.823 1.756 17.645 1.00 95.06 147 ALA A N 1
ATOM 1106 C CA . ALA A 1 147 ? -2.409 2.224 16.397 1.00 95.06 147 ALA A CA 1
ATOM 1107 C C . ALA A 1 147 ? -1.809 1.497 15.190 1.00 95.06 147 ALA A C 1
ATOM 1109 O O . ALA A 1 147 ? -2.551 1.024 14.327 1.00 95.06 147 ALA A O 1
ATOM 1110 N N . LEU A 1 148 ? -0.482 1.348 15.158 1.00 94.94 148 LEU A N 1
ATOM 1111 C CA . LEU A 1 148 ? 0.205 0.617 14.103 1.00 94.94 148 LEU A CA 1
ATOM 1112 C C . LEU A 1 148 ? -0.194 -0.865 14.084 1.00 94.94 148 LEU A C 1
ATOM 1114 O O . LEU A 1 148 ? -0.499 -1.380 13.012 1.00 94.94 148 LEU A O 1
ATOM 1118 N N . ASP A 1 149 ? -0.264 -1.538 15.236 1.00 95.25 149 ASP A N 1
ATOM 1119 C CA . ASP A 1 149 ? -0.711 -2.940 15.306 1.00 95.25 149 ASP A CA 1
ATOM 1120 C C . ASP A 1 149 ? -2.130 -3.113 14.744 1.00 95.25 149 ASP A C 1
ATOM 1122 O O . ASP A 1 149 ? -2.366 -3.937 13.856 1.00 95.25 149 ASP A O 1
ATOM 1126 N N . LEU A 1 150 ? -3.066 -2.269 15.187 1.00 95.38 150 LEU A N 1
ATOM 1127 C CA . LEU A 1 150 ? -4.446 -2.268 14.699 1.00 95.38 150 LEU A CA 1
ATOM 1128 C C . LEU A 1 150 ? -4.528 -2.015 13.189 1.00 95.38 150 LEU A C 1
ATOM 1130 O O . LEU A 1 150 ? -5.305 -2.673 12.493 1.00 95.38 150 LEU A O 1
ATOM 1134 N N . ALA A 1 151 ? -3.728 -1.079 12.674 1.00 96.94 151 ALA A N 1
ATOM 1135 C CA . ALA A 1 151 ? -3.690 -0.758 11.255 1.00 96.94 151 ALA A CA 1
ATOM 1136 C C . ALA A 1 151 ? -3.134 -1.914 10.416 1.00 96.94 151 ALA A C 1
ATOM 1138 O O . ALA A 1 151 ? -3.687 -2.222 9.361 1.00 96.94 151 ALA A O 1
ATOM 1139 N N . LEU A 1 152 ? -2.058 -2.564 10.872 1.00 97.25 152 LEU A N 1
ATOM 1140 C CA . LEU A 1 152 ? -1.400 -3.661 10.158 1.00 97.25 152 LEU A CA 1
ATOM 1141 C C . LEU A 1 152 ? -2.264 -4.930 10.109 1.00 97.25 152 LEU A C 1
ATOM 1143 O O . LEU A 1 152 ? -2.174 -5.685 9.139 1.00 97.25 152 LEU A O 1
ATOM 1147 N N . GLU A 1 153 ? -3.120 -5.154 11.109 1.00 96.38 153 GLU A N 1
ATOM 1148 C CA . GLU A 1 153 ? -4.087 -6.263 11.134 1.00 96.38 153 GLU A CA 1
ATOM 1149 C C . GLU A 1 153 ? -5.337 -6.003 10.279 1.00 96.38 153 GLU A C 1
ATOM 1151 O O . GLU A 1 153 ? -5.987 -6.940 9.803 1.00 96.38 153 GLU A O 1
ATOM 1156 N N . LEU A 1 154 ? -5.696 -4.733 10.075 1.00 96.62 154 LEU A N 1
ATOM 1157 C CA . LEU A 1 154 ? -6.942 -4.347 9.418 1.00 96.62 154 LEU A CA 1
ATOM 1158 C C . LEU A 1 154 ? -7.122 -4.906 7.990 1.00 96.62 154 LEU A C 1
ATOM 1160 O O . LEU A 1 154 ? -8.238 -5.349 7.699 1.00 96.62 154 LEU A O 1
ATOM 1164 N N . PRO A 1 155 ? -6.103 -4.928 7.098 1.00 97.44 155 PRO A N 1
ATOM 1165 C CA . PRO A 1 155 ? -6.226 -5.509 5.762 1.00 97.44 155 PRO A CA 1
ATOM 1166 C C . PRO A 1 155 ? -6.817 -6.921 5.760 1.00 97.44 155 PRO A C 1
ATOM 1168 O O . PRO A 1 155 ? -7.757 -7.201 5.018 1.00 97.44 155 PRO A O 1
ATOM 1171 N N . ASP A 1 156 ? -6.299 -7.791 6.626 1.00 96.81 156 ASP A N 1
ATOM 1172 C CA . ASP A 1 156 ? -6.680 -9.201 6.695 1.00 96.81 156 ASP A CA 1
ATOM 1173 C C . ASP A 1 156 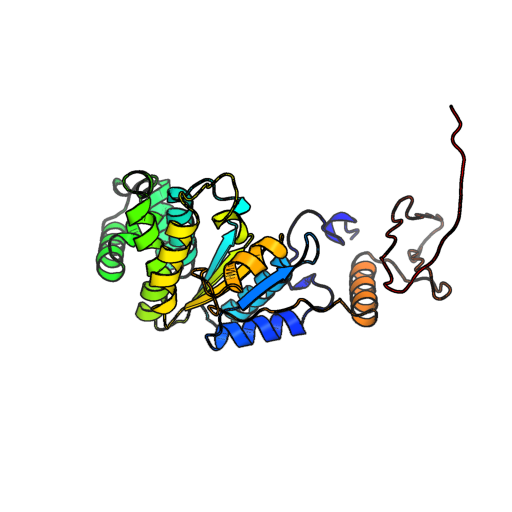? -8.067 -9.381 7.325 1.00 96.81 156 ASP A C 1
ATOM 1175 O O . ASP A 1 156 ? -8.894 -10.131 6.805 1.00 96.81 156 ASP A O 1
ATOM 1179 N N . ARG A 1 157 ? -8.385 -8.600 8.370 1.00 94.31 157 ARG A N 1
ATOM 1180 C CA . ARG A 1 157 ? -9.740 -8.551 8.949 1.00 94.31 157 ARG A CA 1
ATOM 1181 C C . ARG A 1 157 ? -10.784 -8.151 7.906 1.00 94.31 157 ARG A C 1
ATOM 1183 O O . ARG A 1 157 ? -11.835 -8.783 7.810 1.00 94.31 157 ARG A O 1
ATOM 1190 N N . VAL A 1 158 ? -10.499 -7.115 7.115 1.00 94.88 158 VAL A N 1
ATOM 1191 C CA . VAL A 1 158 ? -11.398 -6.646 6.051 1.00 94.88 158 VAL A CA 1
ATOM 1192 C C . VAL A 1 158 ? -11.535 -7.686 4.944 1.00 94.88 158 VAL A C 1
ATOM 1194 O O . VAL A 1 158 ? -12.654 -7.951 4.500 1.00 94.88 158 VAL A O 1
ATOM 1197 N N . ALA A 1 159 ? -10.421 -8.282 4.523 1.00 96.19 159 ALA A N 1
ATOM 1198 C CA . ALA A 1 159 ? -10.406 -9.282 3.467 1.00 96.19 159 ALA A CA 1
ATOM 1199 C C . ALA A 1 159 ? -11.213 -10.535 3.846 1.00 96.19 159 ALA A C 1
ATOM 1201 O O . ALA A 1 159 ? -12.060 -10.975 3.066 1.00 96.19 159 ALA A O 1
ATOM 1202 N N . ARG A 1 160 ? -11.032 -11.051 5.071 1.00 94.69 160 ARG A N 1
ATOM 1203 C CA . ARG A 1 160 ? -11.800 -12.188 5.606 1.00 94.69 160 ARG A CA 1
ATOM 1204 C C . ARG A 1 160 ? -13.282 -11.871 5.763 1.00 94.69 160 ARG A C 1
ATOM 1206 O O . ARG A 1 160 ? -14.115 -12.651 5.316 1.00 94.69 160 ARG A O 1
ATOM 1213 N N . ALA A 1 161 ? -13.613 -10.722 6.355 1.00 92.12 161 ALA A N 1
ATOM 1214 C CA . ALA A 1 161 ? -15.004 -10.330 6.584 1.00 92.12 161 ALA A CA 1
ATOM 1215 C C . ALA A 1 161 ? -15.811 -10.191 5.281 1.00 92.12 161 ALA A C 1
ATOM 1217 O O . ALA A 1 161 ? -17.009 -10.460 5.275 1.00 92.12 161 ALA A O 1
ATOM 1218 N N . ASP A 1 162 ? -15.161 -9.795 4.182 1.00 93.25 162 ASP A N 1
ATOM 1219 C CA . ASP A 1 162 ? -15.820 -9.615 2.885 1.00 93.25 162 ASP A CA 1
ATOM 1220 C C . ASP A 1 162 ? -15.652 -10.822 1.945 1.00 93.25 162 ASP A C 1
ATOM 1222 O O . ASP A 1 162 ? -16.215 -10.808 0.847 1.00 93.25 162 ASP A O 1
ATOM 1226 N N . GLY A 1 163 ? -14.859 -11.833 2.327 1.00 95.00 163 GLY A N 1
ATOM 1227 C CA . GLY A 1 163 ? -14.474 -12.942 1.448 1.00 95.00 163 GLY A CA 1
ATOM 1228 C C . GLY A 1 163 ? -13.739 -12.470 0.187 1.00 95.00 163 GLY A C 1
ATOM 1229 O O . GLY A 1 163 ? -13.940 -13.016 -0.898 1.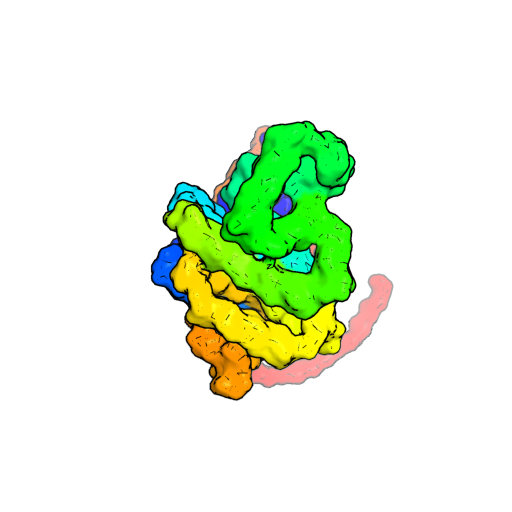00 95.00 163 GLY A O 1
ATOM 1230 N N . ARG A 1 164 ? -12.952 -11.391 0.293 1.00 95.75 164 ARG A N 1
ATOM 1231 C CA . ARG A 1 164 ? -12.270 -10.742 -0.837 1.00 95.75 164 ARG A CA 1
ATOM 1232 C C . ARG A 1 164 ? -10.819 -10.465 -0.497 1.00 95.75 164 ARG A C 1
ATOM 1234 O O . ARG A 1 164 ? -10.534 -9.609 0.334 1.00 95.75 164 ARG A O 1
ATOM 1241 N N . ARG A 1 165 ? -9.909 -11.137 -1.202 1.00 97.50 165 ARG A N 1
ATOM 1242 C CA . ARG A 1 165 ? -8.466 -10.967 -1.001 1.00 97.50 165 ARG A CA 1
ATOM 1243 C C . ARG A 1 165 ? -8.033 -9.521 -1.228 1.00 97.50 165 ARG A C 1
ATOM 1245 O O . ARG A 1 165 ? -8.550 -8.828 -2.115 1.00 97.50 165 ARG A O 1
ATOM 1252 N N . MET A 1 166 ? -7.055 -9.089 -0.441 1.00 98.56 166 MET A N 1
ATOM 1253 C CA . MET A 1 166 ? -6.512 -7.739 -0.484 1.00 98.56 166 MET A CA 1
ATOM 1254 C C . MET A 1 166 ? -5.048 -7.739 -0.903 1.00 98.56 166 MET A C 1
ATOM 1256 O O . MET A 1 166 ? -4.266 -8.587 -0.493 1.00 98.56 166 MET A O 1
ATOM 1260 N N . ILE A 1 167 ? -4.665 -6.743 -1.692 1.00 98.69 167 ILE A N 1
ATOM 1261 C CA . ILE A 1 167 ? -3.272 -6.466 -2.008 1.00 98.69 167 ILE A CA 1
ATOM 1262 C C . ILE A 1 167 ? -2.877 -5.162 -1.332 1.00 98.69 167 ILE A C 1
ATOM 1264 O O . ILE A 1 167 ? -3.501 -4.126 -1.569 1.00 98.69 167 ILE A O 1
ATOM 1268 N N . VAL A 1 168 ? -1.831 -5.205 -0.512 1.00 98.75 168 VAL A N 1
ATOM 1269 C CA . VAL A 1 168 ? -1.259 -4.013 0.120 1.00 98.75 168 VAL A CA 1
ATOM 1270 C C . VAL A 1 168 ? 0.079 -3.711 -0.538 1.00 98.75 168 VAL A C 1
ATOM 1272 O O . VAL A 1 168 ? 1.004 -4.519 -0.496 1.00 98.75 168 VAL A O 1
ATOM 1275 N N . PHE A 1 169 ? 0.169 -2.547 -1.173 1.00 98.69 169 PHE A N 1
ATOM 1276 C CA . PHE A 1 169 ? 1.377 -2.060 -1.819 1.00 98.69 169 PHE A CA 1
ATOM 1277 C C . PHE A 1 169 ? 2.054 -0.996 -0.955 1.00 98.69 169 PHE A C 1
ATOM 1279 O O . PHE A 1 169 ? 1.522 0.101 -0.798 1.00 98.69 169 PHE A O 1
ATOM 1286 N N . PHE A 1 170 ? 3.243 -1.313 -0.451 1.00 98.50 170 PHE A N 1
ATOM 1287 C CA . PHE A 1 170 ? 4.147 -0.360 0.182 1.00 98.50 170 PHE A CA 1
ATOM 1288 C C . PHE A 1 170 ? 5.195 0.115 -0.836 1.00 98.50 170 PHE A C 1
ATOM 1290 O O . PHE A 1 170 ? 6.104 -0.633 -1.204 1.00 98.50 170 PHE A O 1
ATOM 1297 N N . ASP A 1 171 ? 5.051 1.351 -1.311 1.00 97.44 171 ASP A N 1
ATOM 1298 C CA . ASP A 1 171 ? 6.034 2.043 -2.148 1.00 97.44 171 ASP A CA 1
ATOM 1299 C C . ASP A 1 171 ? 7.065 2.764 -1.272 1.00 97.44 171 ASP A C 1
ATOM 1301 O O . ASP A 1 171 ? 6.774 3.159 -0.141 1.00 97.44 171 ASP A O 1
ATOM 1305 N N . GLU A 1 172 ? 8.273 2.911 -1.811 1.00 96.62 172 GLU A N 1
ATOM 1306 C CA . GLU A 1 172 ? 9.462 3.389 -1.095 1.00 96.62 172 GLU A CA 1
ATOM 1307 C C . GLU A 1 172 ? 9.659 2.685 0.266 1.00 96.62 172 GLU A C 1
ATOM 1309 O O . GLU A 1 172 ? 9.968 3.301 1.281 1.00 96.62 172 GLU A O 1
ATOM 1314 N N . PHE A 1 173 ? 9.499 1.357 0.295 1.00 97.56 173 PHE A N 1
ATOM 1315 C CA . PHE A 1 173 ? 9.517 0.577 1.536 1.00 97.56 173 PHE A CA 1
ATOM 1316 C C . PHE A 1 173 ? 10.816 0.722 2.335 1.00 97.56 173 PHE A C 1
ATOM 1318 O O . PHE A 1 173 ? 10.808 0.583 3.554 1.00 97.56 173 PHE A O 1
ATOM 1325 N N . GLN A 1 174 ? 11.930 1.049 1.677 1.00 95.50 174 GLN A N 1
ATOM 1326 C CA . GLN A 1 174 ? 13.207 1.250 2.352 1.00 95.50 174 GLN A CA 1
ATOM 1327 C C . GLN A 1 174 ? 13.180 2.360 3.422 1.00 95.50 174 GLN A C 1
ATOM 1329 O O . GLN A 1 174 ? 14.060 2.381 4.279 1.00 95.50 174 GLN A O 1
ATOM 1334 N N . GLU A 1 175 ? 12.188 3.259 3.404 1.00 96.44 175 GLU A N 1
ATOM 1335 C CA . GLU A 1 175 ? 12.032 4.311 4.417 1.00 96.44 175 GLU A CA 1
ATOM 1336 C C . GLU A 1 175 ? 11.829 3.746 5.835 1.00 96.44 175 GLU A C 1
ATOM 1338 O O . GLU A 1 175 ? 12.232 4.390 6.802 1.00 96.44 175 GLU A O 1
ATOM 1343 N N . VAL A 1 176 ? 11.322 2.510 5.988 1.00 95.19 176 VAL A N 1
ATOM 1344 C CA . VAL A 1 176 ? 11.231 1.852 7.313 1.00 95.19 176 VAL A CA 1
ATOM 1345 C C . VAL A 1 176 ? 12.591 1.576 7.949 1.00 95.19 176 VAL A C 1
ATOM 1347 O O . VAL A 1 176 ? 12.685 1.443 9.166 1.00 95.19 176 VAL A O 1
ATOM 1350 N N . ALA A 1 177 ? 13.640 1.501 7.129 1.00 92.31 177 ALA A N 1
ATOM 1351 C CA . ALA A 1 177 ? 15.029 1.362 7.553 1.00 92.31 177 ALA A CA 1
ATOM 1352 C C . ALA A 1 177 ? 15.843 2.645 7.352 1.00 92.31 177 ALA A C 1
ATOM 1354 O O . ALA A 1 177 ? 17.063 2.627 7.502 1.00 92.31 177 ALA A O 1
ATOM 1355 N N . GLY A 1 178 ? 15.185 3.758 7.016 1.00 88.81 178 GLY A N 1
ATOM 1356 C CA . GLY A 1 178 ? 15.845 5.038 6.816 1.00 88.81 178 GLY A CA 1
ATOM 1357 C C . GLY A 1 178 ? 16.469 5.572 8.106 1.00 88.81 178 GLY A C 1
ATOM 1358 O O . GLY A 1 178 ? 15.938 5.404 9.204 1.00 88.81 178 GLY A O 1
ATOM 1359 N N . GLU A 1 179 ? 17.583 6.290 7.971 1.00 87.88 179 GLU A N 1
ATOM 1360 C CA . GLU A 1 179 ? 18.327 6.871 9.100 1.00 87.88 179 GLU A CA 1
ATOM 1361 C C . GLU A 1 179 ? 17.491 7.841 9.944 1.00 87.88 179 GLU A C 1
ATOM 1363 O O . GLU A 1 179 ? 17.697 7.945 11.150 1.00 87.88 179 GLU A O 1
ATOM 1368 N N . ARG A 1 180 ? 16.509 8.510 9.324 1.00 88.44 180 ARG A N 1
ATOM 1369 C CA . ARG A 1 180 ? 15.580 9.422 10.008 1.00 88.44 180 ARG A CA 1
ATOM 1370 C C . ARG A 1 180 ? 14.633 8.709 10.971 1.00 88.44 180 ARG A C 1
ATOM 1372 O O . ARG A 1 180 ? 14.026 9.381 11.795 1.00 88.44 180 ARG A O 1
ATOM 1379 N N . ARG A 1 181 ? 14.494 7.381 10.854 1.00 91.94 181 ARG A N 1
ATOM 1380 C CA . ARG A 1 181 ? 13.641 6.534 11.704 1.00 91.94 181 ARG A CA 1
ATOM 1381 C C . ARG A 1 181 ? 12.231 7.114 11.923 1.00 91.94 181 ARG A C 1
ATOM 1383 O O . ARG A 1 181 ? 11.783 7.175 13.068 1.00 91.94 181 ARG A O 1
ATOM 1390 N N . PRO A 1 182 ? 11.517 7.519 10.851 1.00 91.75 182 PRO A N 1
ATOM 1391 C CA . PRO A 1 182 ? 10.216 8.186 10.977 1.00 91.75 182 PRO A CA 1
ATOM 1392 C C . PRO A 1 182 ? 9.193 7.335 11.743 1.00 91.75 182 PRO A C 1
ATOM 1394 O O . PRO A 1 182 ? 8.372 7.850 12.491 1.00 91.75 182 PRO A O 1
ATOM 1397 N N . TYR A 1 183 ? 9.285 6.009 11.627 1.00 93.38 183 TYR A N 1
ATOM 1398 C CA . TYR A 1 183 ? 8.344 5.073 12.246 1.00 93.38 183 TYR A CA 1
ATOM 1399 C C . TYR A 1 183 ? 8.831 4.487 13.579 1.00 93.38 183 TYR A C 1
ATOM 1401 O O . TYR A 1 183 ? 8.251 3.525 14.072 1.00 93.38 183 TYR A O 1
ATOM 1409 N N . GLY A 1 184 ? 9.908 5.027 14.155 1.00 92.12 184 GLY A N 1
ATOM 1410 C CA . GLY A 1 184 ? 10.556 4.476 15.344 1.00 92.12 184 GLY A CA 1
ATOM 1411 C C . GLY A 1 184 ? 11.700 3.519 15.003 1.00 92.12 184 GLY A C 1
ATOM 1412 O O . GLY A 1 184 ? 12.379 3.664 13.986 1.00 92.12 184 GLY A O 1
ATOM 1413 N N . ASN A 1 185 ? 11.975 2.552 15.883 1.00 94.25 185 ASN A N 1
ATOM 1414 C CA . ASN A 1 185 ? 13.104 1.637 15.705 1.00 94.25 185 ASN A CA 1
ATOM 1415 C C . ASN A 1 185 ? 12.888 0.711 14.479 1.00 94.25 185 ASN A C 1
ATOM 1417 O O . ASN A 1 185 ? 11.935 -0.072 14.492 1.00 94.25 185 ASN A O 1
ATOM 1421 N N . PRO A 1 186 ? 13.777 0.731 13.460 1.00 93.69 186 PRO A N 1
ATOM 1422 C CA . PRO A 1 186 ? 13.604 -0.057 12.235 1.00 93.69 186 PRO A CA 1
ATOM 1423 C C . PRO A 1 186 ? 13.416 -1.561 12.451 1.00 93.69 186 PRO A C 1
ATOM 1425 O O . PRO A 1 186 ? 12.558 -2.187 11.824 1.00 93.69 186 PRO A O 1
ATOM 1428 N N . ASP A 1 187 ? 14.188 -2.158 13.360 1.00 92.94 187 ASP A N 1
ATOM 1429 C CA . ASP A 1 187 ? 14.096 -3.591 13.638 1.00 92.94 187 ASP A CA 1
ATOM 1430 C C . ASP A 1 187 ? 12.803 -3.922 14.387 1.00 92.94 187 ASP A C 1
ATOM 1432 O O . ASP A 1 187 ? 12.181 -4.945 14.111 1.00 92.94 187 ASP A O 1
ATOM 1436 N N . ALA A 1 188 ? 12.360 -3.060 15.307 1.00 93.94 188 ALA A N 1
ATOM 1437 C CA . ALA A 1 188 ? 11.093 -3.252 16.011 1.00 93.94 188 ALA A CA 1
ATOM 1438 C C . ALA A 1 188 ? 9.898 -3.172 15.046 1.00 93.94 188 ALA A C 1
ATOM 1440 O O . ALA A 1 188 ? 9.057 -4.072 15.036 1.00 93.94 188 ALA A O 1
ATOM 1441 N N . VAL A 1 189 ? 9.862 -2.150 14.184 1.00 94.94 189 VAL A N 1
ATOM 1442 C CA . VAL A 1 189 ? 8.793 -1.954 13.190 1.00 94.94 189 VAL A CA 1
ATOM 1443 C C . VAL A 1 189 ? 8.747 -3.113 12.198 1.00 94.94 189 VAL A C 1
ATOM 1445 O O . VAL A 1 189 ? 7.683 -3.683 11.960 1.00 94.94 189 VAL A O 1
ATOM 1448 N N . THR A 1 190 ? 9.891 -3.515 11.642 1.00 95.81 190 THR A N 1
ATOM 1449 C CA . THR A 1 190 ? 9.934 -4.615 10.665 1.00 95.81 190 THR A CA 1
ATOM 1450 C C . THR A 1 190 ? 9.594 -5.968 11.295 1.00 95.81 190 THR A C 1
ATOM 1452 O O . THR A 1 190 ? 8.870 -6.751 10.678 1.00 95.81 190 THR A O 1
ATOM 1455 N N . LYS A 1 191 ? 10.023 -6.240 12.540 1.00 96.00 191 LYS A N 1
ATOM 1456 C CA . LYS A 1 191 ? 9.604 -7.436 13.300 1.00 96.00 191 LYS A CA 1
ATOM 1457 C C . LYS A 1 191 ? 8.101 -7.444 13.558 1.00 96.00 191 LYS A C 1
ATOM 1459 O O . LYS A 1 191 ? 7.466 -8.478 13.359 1.00 96.00 191 LYS A O 1
ATOM 1464 N N . ARG A 1 192 ? 7.530 -6.303 13.948 1.00 96.00 192 ARG A N 1
ATOM 1465 C CA . ARG A 1 192 ? 6.087 -6.133 14.158 1.00 96.00 192 ARG A CA 1
ATOM 1466 C C . ARG A 1 192 ? 5.301 -6.399 12.876 1.00 96.00 192 ARG A C 1
ATOM 1468 O O . ARG A 1 192 ? 4.422 -7.259 12.868 1.00 96.00 192 ARG A O 1
ATOM 1475 N N . MET A 1 193 ? 5.683 -5.752 11.772 1.00 97.31 193 MET A N 1
ATOM 1476 C CA . MET A 1 193 ? 5.080 -6.001 10.460 1.00 97.31 193 MET A CA 1
ATOM 1477 C C . MET A 1 193 ? 5.174 -7.479 10.070 1.00 97.31 193 MET A C 1
ATOM 1479 O O . MET A 1 193 ? 4.157 -8.077 9.732 1.00 97.31 193 MET A O 1
ATOM 1483 N N . ARG A 1 194 ? 6.357 -8.105 10.177 1.00 96.69 194 ARG A N 1
ATOM 1484 C CA . ARG A 1 194 ? 6.534 -9.534 9.872 1.00 96.69 194 ARG A CA 1
ATOM 1485 C C . ARG A 1 194 ? 5.604 -10.416 10.700 1.00 96.69 194 ARG A C 1
ATOM 1487 O O . ARG A 1 194 ? 4.965 -11.305 10.138 1.00 96.69 194 ARG A O 1
ATOM 1494 N N . ALA A 1 195 ? 5.540 -10.185 12.011 1.00 96.81 195 ALA A N 1
ATOM 1495 C CA . ALA A 1 195 ? 4.738 -10.987 12.926 1.00 96.81 195 ALA A CA 1
ATOM 1496 C C . ALA A 1 195 ? 3.254 -10.977 12.542 1.00 96.81 195 ALA A C 1
ATOM 1498 O O . ALA A 1 195 ? 2.606 -12.020 12.607 1.00 96.81 195 ALA A O 1
ATOM 1499 N N . ILE A 1 196 ? 2.734 -9.826 12.110 1.00 96.94 196 ILE A N 1
ATOM 1500 C CA . ILE A 1 196 ? 1.346 -9.676 11.665 1.00 96.94 196 ILE A CA 1
ATOM 1501 C C . ILE A 1 196 ? 1.165 -10.263 10.262 1.00 96.94 196 ILE A C 1
ATOM 1503 O O . ILE A 1 196 ? 0.324 -11.136 10.062 1.00 96.94 196 ILE A O 1
ATOM 1507 N N . PHE A 1 197 ? 1.995 -9.851 9.303 1.00 97.38 197 PHE A N 1
ATOM 1508 C CA . PHE A 1 197 ? 1.811 -10.180 7.891 1.00 97.38 197 PHE A CA 1
ATOM 1509 C C . PHE A 1 197 ? 1.910 -11.677 7.594 1.00 97.38 197 PHE A C 1
ATOM 1511 O O . PHE A 1 197 ? 1.210 -12.170 6.716 1.00 97.38 197 PHE A O 1
ATOM 1518 N N . GLN A 1 198 ? 2.733 -12.427 8.333 1.00 95.50 198 GLN A N 1
ATOM 1519 C CA . GLN A 1 198 ? 2.840 -13.879 8.146 1.00 95.50 198 GLN A CA 1
ATOM 1520 C C . GLN A 1 198 ? 1.564 -14.650 8.533 1.00 95.50 198 GLN A C 1
ATOM 1522 O O . GLN A 1 198 ? 1.411 -15.799 8.133 1.00 95.50 198 GLN A O 1
ATOM 1527 N N . ARG A 1 199 ? 0.657 -14.041 9.312 1.00 95.00 199 ARG A N 1
ATOM 1528 C CA . ARG A 1 199 ? -0.645 -14.625 9.690 1.00 95.00 199 ARG A CA 1
ATOM 1529 C C . ARG A 1 199 ? -1.794 -14.165 8.782 1.00 95.00 199 ARG A C 1
ATOM 1531 O O . ARG A 1 199 ? -2.912 -14.675 8.901 1.00 95.00 199 ARG A O 1
ATOM 1538 N N . SER A 1 200 ? -1.529 -13.214 7.887 1.00 94.88 200 SER A N 1
ATOM 1539 C CA . SER A 1 200 ? -2.517 -12.623 6.985 1.00 94.88 200 SER A CA 1
ATOM 1540 C C . SER A 1 200 ? -2.734 -13.497 5.745 1.00 94.88 200 SER A C 1
ATOM 1542 O O . SER A 1 200 ? -2.127 -13.272 4.701 1.00 94.88 200 SER A O 1
ATOM 1544 N N . SER A 1 201 ? -3.587 -14.518 5.848 1.00 92.69 201 SER A N 1
ATOM 1545 C CA . SER A 1 201 ? -3.831 -15.486 4.759 1.00 92.69 201 SER A CA 1
ATOM 1546 C C . SER A 1 201 ? -4.547 -14.880 3.543 1.00 92.69 201 SER A C 1
ATOM 1548 O O . SER A 1 201 ? -4.359 -15.330 2.406 1.00 92.69 201 SER A O 1
ATOM 1550 N N . GLU A 1 202 ? -5.347 -13.833 3.765 1.00 97.38 202 GLU A N 1
ATOM 1551 C CA . GLU A 1 202 ? -6.156 -13.192 2.722 1.00 97.38 202 GLU A CA 1
ATOM 1552 C C . GLU A 1 202 ? -5.494 -11.951 2.117 1.00 97.38 202 GLU A C 1
ATOM 1554 O O . GLU A 1 202 ? -6.124 -11.218 1.345 1.00 97.38 202 GLU A O 1
ATOM 1559 N N . VAL A 1 203 ? -4.220 -11.710 2.445 1.00 98.56 203 VAL A N 1
ATOM 1560 C CA . VAL A 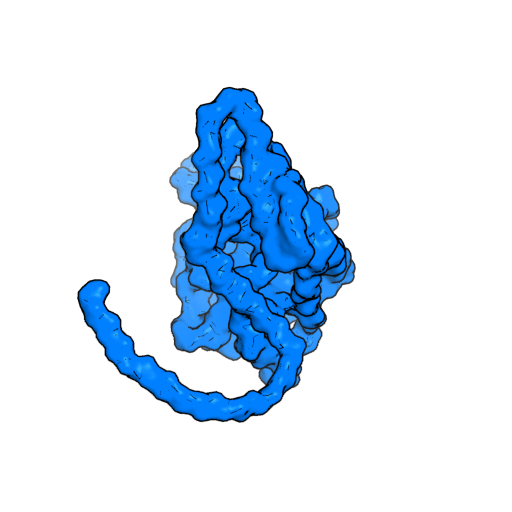1 203 ? -3.484 -10.522 2.018 1.00 98.56 203 VAL A CA 1
ATOM 1561 C C . VAL A 1 203 ? -2.213 -10.909 1.279 1.00 98.56 203 VAL A C 1
ATOM 1563 O O . VAL A 1 203 ? -1.467 -11.787 1.700 1.00 98.56 203 VAL A O 1
ATOM 1566 N N . SER A 1 204 ? -1.945 -10.231 0.168 1.00 98.50 204 SER A N 1
ATOM 1567 C CA . SER A 1 204 ? -0.651 -10.288 -0.515 1.00 98.50 204 SER A CA 1
ATOM 1568 C C . SER A 1 204 ? 0.018 -8.930 -0.484 1.00 98.50 204 SER A C 1
ATOM 1570 O O . SER A 1 204 ? -0.616 -7.895 -0.697 1.00 98.50 204 SER A O 1
ATOM 1572 N N . TYR A 1 205 ? 1.316 -8.937 -0.225 1.00 98.69 205 TYR A N 1
ATOM 1573 C CA . TYR A 1 205 ? 2.097 -7.732 -0.033 1.00 98.69 205 TYR A CA 1
ATOM 1574 C C . TYR A 1 205 ? 3.014 -7.496 -1.224 1.00 98.69 205 TYR A C 1
ATOM 1576 O O . TYR A 1 205 ? 3.762 -8.378 -1.651 1.00 98.69 205 TYR A O 1
ATOM 1584 N N . LEU A 1 206 ? 2.958 -6.279 -1.750 1.00 98.69 206 LEU A N 1
ATOM 1585 C CA . LEU A 1 206 ? 3.894 -5.778 -2.740 1.00 98.69 206 LEU A CA 1
ATOM 1586 C C . LEU A 1 206 ? 4.777 -4.735 -2.060 1.00 98.69 206 LEU A C 1
ATOM 1588 O O . LEU A 1 206 ? 4.269 -3.757 -1.521 1.00 98.69 206 LEU A O 1
ATOM 1592 N N . PHE A 1 207 ? 6.088 -4.924 -2.108 1.00 98.50 207 PHE A N 1
ATOM 1593 C CA . PHE A 1 207 ? 7.061 -3.961 -1.604 1.00 98.50 207 PHE A CA 1
ATOM 1594 C C . PHE A 1 207 ? 7.855 -3.415 -2.780 1.00 98.50 207 PHE A C 1
ATOM 1596 O O . PHE A 1 207 ? 8.441 -4.193 -3.530 1.00 98.50 207 PHE A O 1
ATOM 1603 N N . ALA A 1 208 ? 7.906 -2.098 -2.955 1.00 97.94 208 ALA A N 1
ATOM 1604 C CA . ALA A 1 208 ? 8.798 -1.481 -3.930 1.00 97.94 208 ALA A CA 1
ATOM 1605 C C . ALA A 1 208 ? 9.731 -0.487 -3.255 1.00 97.94 208 ALA A C 1
ATOM 1607 O O . ALA A 1 208 ? 9.345 0.193 -2.310 1.00 97.94 208 ALA A O 1
ATOM 1608 N N . GLY A 1 209 ? 10.953 -0.381 -3.767 1.00 96.81 209 GLY A N 1
ATOM 1609 C CA . GLY A 1 209 ? 11.921 0.575 -3.255 1.00 96.81 209 GLY A CA 1
ATOM 1610 C C . GLY A 1 209 ? 12.944 0.999 -4.290 1.00 96.81 209 GLY A C 1
ATOM 1611 O O . GLY A 1 209 ? 13.326 0.221 -5.169 1.00 96.81 209 GLY A O 1
ATOM 1612 N N . SER A 1 210 ? 13.356 2.266 -4.213 1.00 94.56 210 SER A N 1
ATOM 1613 C CA . SER A 1 210 ? 14.308 2.842 -5.167 1.00 94.56 210 SER A CA 1
ATOM 1614 C C . SER A 1 210 ? 15.779 2.605 -4.811 1.00 94.56 210 SER A C 1
ATOM 1616 O O . SER A 1 210 ? 16.643 2.681 -5.688 1.00 94.56 210 SER A O 1
ATOM 1618 N N . LEU A 1 211 ? 16.070 2.295 -3.544 1.00 93.88 211 LEU A N 1
ATOM 1619 C CA . LEU A 1 211 ? 17.414 1.992 -3.051 1.00 93.88 211 LEU A CA 1
ATOM 1620 C C . LEU A 1 211 ? 17.616 0.477 -2.996 1.00 93.88 211 LEU A C 1
ATOM 1622 O O . LEU A 1 211 ? 17.311 -0.175 -1.999 1.00 93.88 211 LEU A O 1
ATOM 1626 N N . GLU A 1 212 ? 18.135 -0.087 -4.089 1.00 92.69 212 GLU A N 1
ATOM 1627 C CA . GLU A 1 212 ? 18.256 -1.542 -4.244 1.00 92.69 212 GLU A CA 1
ATOM 1628 C C . GLU A 1 212 ? 19.054 -2.217 -3.131 1.00 92.69 212 GLU A C 1
ATOM 1630 O O . GLU A 1 212 ? 18.670 -3.291 -2.679 1.00 92.69 212 GLU A O 1
ATOM 1635 N N . HIS A 1 213 ? 20.149 -1.601 -2.680 1.00 93.31 213 HIS A N 1
ATOM 1636 C CA . HIS A 1 213 ? 20.980 -2.164 -1.619 1.00 93.31 213 HIS A CA 1
ATOM 1637 C C . HIS A 1 213 ? 20.209 -2.269 -0.295 1.00 93.31 213 HIS A C 1
ATOM 1639 O O . HIS A 1 213 ? 20.271 -3.316 0.338 1.00 93.31 213 HIS A O 1
ATOM 1645 N N . MET A 1 214 ? 19.415 -1.255 0.076 1.00 93.94 214 MET A N 1
ATOM 1646 C CA . MET A 1 214 ? 18.585 -1.303 1.289 1.00 93.94 214 MET A CA 1
ATOM 1647 C C . MET A 1 214 ? 17.444 -2.310 1.155 1.00 93.94 214 MET A C 1
ATOM 1649 O O . MET A 1 214 ? 17.167 -3.058 2.084 1.00 93.94 214 MET A O 1
ATOM 1653 N N . MET A 1 215 ? 16.811 -2.395 -0.019 1.00 96.00 215 MET A N 1
ATOM 1654 C CA . MET A 1 215 ? 15.792 -3.420 -0.270 1.00 96.00 215 MET A CA 1
ATOM 1655 C C . MET A 1 215 ? 16.381 -4.833 -0.185 1.00 96.00 215 MET A C 1
ATOM 1657 O O . MET A 1 215 ? 15.770 -5.728 0.389 1.00 96.00 215 MET A O 1
ATOM 1661 N N . ARG A 1 216 ? 17.582 -5.058 -0.726 1.00 93.81 216 ARG A N 1
ATOM 1662 C CA . ARG A 1 216 ? 18.264 -6.352 -0.594 1.00 93.81 216 ARG A CA 1
ATOM 1663 C C . ARG A 1 216 ? 18.628 -6.644 0.855 1.00 93.81 216 ARG A C 1
ATOM 1665 O O . ARG A 1 216 ? 18.383 -7.758 1.297 1.00 93.81 216 ARG A O 1
ATOM 1672 N N . ASP A 1 217 ? 19.142 -5.664 1.589 1.00 94.62 217 ASP A N 1
ATOM 1673 C CA . ASP A 1 217 ? 19.465 -5.817 3.007 1.00 94.62 217 ASP A CA 1
ATOM 1674 C C . ASP A 1 217 ? 18.224 -6.103 3.866 1.00 94.62 217 ASP A C 1
ATOM 1676 O O . ASP A 1 217 ? 18.292 -6.917 4.771 1.00 94.62 217 ASP A O 1
ATOM 1680 N N . LEU A 1 218 ? 17.061 -5.531 3.553 1.00 95.50 218 LEU A N 1
ATOM 1681 C CA . LEU A 1 218 ? 15.824 -5.798 4.294 1.00 95.50 218 LEU A CA 1
ATOM 1682 C C . LEU A 1 218 ? 15.280 -7.224 4.101 1.00 95.50 218 LEU A C 1
ATOM 1684 O O . LEU A 1 218 ? 14.729 -7.799 5.041 1.00 95.50 218 LEU A O 1
ATOM 1688 N N . PHE A 1 219 ? 15.408 -7.789 2.896 1.00 96.62 219 PHE A N 1
ATOM 1689 C CA . PHE A 1 219 ? 14.699 -9.018 2.504 1.00 96.62 219 PHE A CA 1
ATOM 1690 C C . PHE A 1 219 ? 15.592 -10.247 2.266 1.00 96.62 219 PHE A C 1
ATOM 1692 O O . PHE A 1 219 ? 15.069 -11.361 2.234 1.00 96.62 219 PHE A O 1
ATOM 1699 N N . ALA A 1 220 ? 16.906 -10.092 2.069 1.00 92.25 220 ALA A N 1
ATOM 1700 C CA . ALA A 1 220 ? 17.798 -11.215 1.749 1.00 92.25 220 ALA A CA 1
ATOM 1701 C C . ALA A 1 220 ? 18.452 -11.884 2.978 1.00 92.25 220 ALA A C 1
ATOM 1703 O O . ALA A 1 220 ? 18.398 -13.112 3.065 1.00 92.25 220 ALA A O 1
ATOM 1704 N N . PRO A 1 221 ? 19.058 -11.157 3.939 1.00 95.06 221 PRO A N 1
ATOM 1705 C CA . PRO A 1 221 ? 19.772 -11.773 5.058 1.00 95.06 221 PRO A CA 1
ATOM 1706 C C . PRO A 1 221 ? 18.836 -12.527 6.007 1.00 95.06 221 PRO A C 1
ATOM 1708 O O . PRO A 1 221 ? 17.759 -12.037 6.331 1.00 95.06 221 PRO A O 1
ATOM 1711 N N . SER A 1 222 ? 19.258 -13.688 6.515 1.00 92.00 222 SER A N 1
ATOM 1712 C CA . SER A 1 222 ? 18.449 -14.543 7.406 1.00 92.00 222 SER A CA 1
ATOM 1713 C C . SER A 1 222 ? 18.128 -13.921 8.770 1.00 92.00 222 SER A C 1
ATOM 1715 O O . SER A 1 222 ? 17.110 -14.252 9.368 1.00 92.00 222 SER A O 1
ATOM 1717 N N . HIS A 1 223 ? 18.968 -13.006 9.260 1.00 90.88 223 HIS A N 1
ATOM 1718 C CA . HIS A 1 223 ? 18.769 -12.324 10.544 1.00 90.88 223 HIS A CA 1
ATOM 1719 C C . HIS A 1 223 ? 17.742 -11.179 10.476 1.00 90.88 223 HIS A C 1
ATOM 1721 O O . HIS A 1 223 ? 17.355 -10.631 11.508 1.00 90.88 223 HIS A O 1
ATOM 1727 N N . ARG A 1 224 ? 17.309 -10.788 9.271 1.00 94.31 224 ARG A N 1
ATOM 1728 C CA . ARG A 1 224 ? 16.345 -9.704 9.060 1.00 94.31 224 ARG A CA 1
ATOM 1729 C C . ARG A 1 224 ? 14.920 -10.237 9.119 1.00 94.31 224 ARG A C 1
ATOM 1731 O O . ARG A 1 224 ? 14.620 -11.310 8.601 1.00 94.31 224 ARG A O 1
ATOM 1738 N N . ALA A 1 225 ? 14.013 -9.449 9.696 1.00 94.25 225 ALA A N 1
ATOM 1739 C CA . ALA A 1 225 ? 12.622 -9.853 9.901 1.00 94.25 225 ALA A CA 1
ATOM 1740 C C . ALA A 1 225 ? 11.904 -10.244 8.599 1.00 94.25 225 ALA A C 1
ATOM 1742 O O . ALA A 1 225 ? 11.065 -11.137 8.607 1.00 94.25 225 ALA A O 1
ATOM 1743 N N . PHE A 1 226 ? 12.236 -9.623 7.467 1.00 95.81 226 PHE A N 1
ATOM 1744 C CA . PHE A 1 226 ? 11.597 -9.890 6.177 1.00 95.81 226 PHE A CA 1
ATOM 1745 C C . PHE A 1 226 ? 12.307 -10.943 5.316 1.00 95.81 226 PHE A C 1
ATOM 1747 O O . PHE A 1 226 ? 11.925 -11.145 4.161 1.00 95.81 226 PHE A O 1
ATOM 1754 N N . SER A 1 227 ? 13.278 -11.673 5.873 1.00 94.56 227 SER A N 1
ATOM 1755 C CA . SER A 1 227 ? 13.959 -12.746 5.147 1.00 94.56 227 SER A CA 1
ATOM 1756 C C . SER A 1 227 ? 12.972 -13.770 4.585 1.00 94.56 227 SER A C 1
ATOM 1758 O O . SER A 1 227 ? 12.108 -14.278 5.312 1.00 94.56 227 SER A O 1
ATOM 1760 N N . GLY A 1 228 ? 13.062 -14.028 3.278 1.00 92.56 228 GLY A N 1
ATOM 1761 C CA . GLY A 1 228 ? 12.211 -14.995 2.577 1.00 92.56 228 GLY A CA 1
ATOM 1762 C C . GLY A 1 228 ? 10.715 -14.656 2.573 1.00 92.56 228 GLY A C 1
ATOM 1763 O O . GLY A 1 228 ? 9.901 -15.524 2.278 1.00 92.56 228 GLY A O 1
ATOM 1764 N N . PHE A 1 229 ? 10.326 -13.422 2.913 1.00 94.94 229 PHE A N 1
ATOM 1765 C CA . PHE A 1 229 ? 8.912 -13.044 3.008 1.00 94.94 229 PHE A CA 1
ATOM 1766 C C . PHE A 1 229 ? 8.212 -12.934 1.642 1.00 94.94 229 PHE A C 1
ATOM 1768 O O . PHE A 1 229 ? 6.986 -13.023 1.566 1.00 94.94 229 PHE A O 1
ATOM 1775 N N . GLY A 1 230 ? 8.976 -12.748 0.563 1.00 94.88 230 GLY A N 1
ATOM 1776 C CA . GLY A 1 230 ? 8.470 -12.644 -0.802 1.00 94.88 230 GLY A CA 1
ATOM 1777 C C . GLY A 1 230 ? 9.555 -12.879 -1.851 1.00 94.88 230 GLY A C 1
ATOM 1778 O O . GLY A 1 230 ? 10.743 -12.955 -1.534 1.00 94.88 230 GLY A O 1
ATOM 1779 N N . GLY A 1 231 ? 9.137 -12.994 -3.111 1.00 96.50 231 GLY A N 1
ATOM 1780 C CA . GLY A 1 231 ? 10.036 -13.167 -4.252 1.00 96.50 231 GLY A CA 1
ATOM 1781 C C . GLY A 1 231 ? 10.473 -11.832 -4.857 1.00 96.50 231 GLY A C 1
ATOM 1782 O O . GLY A 1 231 ? 9.668 -10.910 -4.986 1.00 96.50 231 GLY A O 1
ATOM 1783 N N . PHE A 1 232 ? 11.737 -11.725 -5.274 1.00 96.81 232 PHE A N 1
ATOM 1784 C CA . PHE A 1 232 ? 12.204 -10.562 -6.031 1.00 96.81 232 PHE A CA 1
ATOM 1785 C C . PHE A 1 232 ? 11.689 -10.609 -7.474 1.00 96.81 232 PHE A C 1
ATOM 1787 O O . PHE A 1 232 ? 12.001 -11.537 -8.219 1.00 96.81 232 PHE A O 1
ATOM 1794 N N . HIS A 1 233 ? 10.967 -9.571 -7.891 1.00 97.00 233 HIS A N 1
ATOM 1795 C CA . HIS A 1 233 ? 10.559 -9.362 -9.278 1.00 97.00 233 HIS A CA 1
ATOM 1796 C C . HIS A 1 233 ? 11.465 -8.321 -9.934 1.00 97.00 233 HIS A C 1
ATOM 1798 O O . HIS A 1 233 ? 11.486 -7.151 -9.542 1.00 97.00 233 HIS A O 1
ATOM 1804 N N . THR A 1 234 ? 12.214 -8.736 -10.955 1.00 94.75 234 THR A N 1
ATOM 1805 C CA . THR A 1 234 ? 13.106 -7.837 -11.695 1.00 94.75 234 THR A CA 1
ATOM 1806 C C . THR A 1 234 ? 12.374 -7.227 -12.882 1.00 94.75 234 THR A C 1
ATOM 1808 O O . THR A 1 234 ? 11.915 -7.921 -13.785 1.00 94.75 234 THR A O 1
ATOM 1811 N N . LEU A 1 235 ? 12.316 -5.899 -12.911 1.00 93.25 235 LEU A N 1
ATOM 1812 C CA . LEU A 1 235 ? 11.717 -5.138 -13.998 1.00 93.25 235 LEU A CA 1
ATOM 1813 C C . LEU A 1 235 ? 12.569 -5.240 -15.279 1.00 93.25 235 LEU A C 1
ATOM 1815 O O . LEU A 1 235 ? 13.591 -4.570 -15.412 1.00 93.25 235 LEU A O 1
ATOM 1819 N N . ARG A 1 236 ? 12.087 -5.978 -16.288 1.00 90.62 236 ARG A N 1
ATOM 1820 C CA . ARG A 1 236 ? 12.755 -6.181 -17.598 1.00 90.62 236 ARG A CA 1
ATOM 1821 C C . ARG A 1 236 ? 13.012 -4.897 -18.384 1.00 90.62 236 ARG A C 1
ATOM 1823 O O . ARG A 1 236 ? 12.140 -4.053 -18.463 1.00 90.62 236 ARG A O 1
ATOM 1830 N N . ALA A 1 237 ? 14.142 -4.727 -19.061 1.00 90.19 237 ALA A N 1
ATOM 1831 C CA . ALA A 1 237 ? 14.295 -3.563 -19.942 1.00 90.19 237 ALA A CA 1
ATOM 1832 C C . ALA A 1 237 ? 13.168 -3.498 -21.000 1.00 90.19 237 ALA A C 1
ATOM 1834 O O . ALA A 1 237 ? 12.779 -4.519 -21.564 1.00 90.19 237 ALA A O 1
ATOM 1835 N N . ILE A 1 238 ? 12.641 -2.298 -21.272 1.00 91.00 238 ILE A N 1
ATOM 1836 C CA . ILE A 1 238 ? 11.645 -2.110 -22.338 1.00 91.00 238 ILE A CA 1
ATOM 1837 C C . ILE A 1 238 ? 12.336 -2.383 -23.675 1.00 91.00 238 ILE A C 1
ATOM 1839 O O . ILE A 1 238 ? 13.396 -1.817 -23.958 1.00 91.00 238 ILE A O 1
ATOM 1843 N N . THR A 1 239 ? 11.736 -3.244 -24.494 1.00 91.19 239 THR A N 1
ATOM 1844 C CA . THR A 1 239 ? 12.321 -3.648 -25.773 1.00 91.19 239 THR A CA 1
ATOM 1845 C C . THR A 1 239 ? 12.355 -2.483 -26.767 1.00 91.19 239 THR A C 1
ATOM 1847 O O . THR A 1 239 ? 11.547 -1.553 -26.707 1.00 91.19 239 THR A O 1
ATOM 1850 N N . VAL A 1 240 ? 13.272 -2.535 -27.738 1.00 91.69 240 VAL A N 1
ATOM 1851 C CA . VAL A 1 240 ? 13.336 -1.534 -28.821 1.00 91.69 240 VAL A CA 1
ATOM 1852 C C . VAL A 1 240 ? 12.035 -1.507 -29.632 1.00 91.69 240 VAL A C 1
ATOM 1854 O O . VAL A 1 240 ? 11.605 -0.439 -30.074 1.00 91.69 240 VAL A O 1
ATOM 1857 N N . ALA A 1 241 ? 11.391 -2.665 -29.805 1.00 90.69 241 ALA A N 1
ATOM 1858 C CA . ALA A 1 241 ? 10.117 -2.783 -30.504 1.00 90.69 241 ALA A CA 1
ATOM 1859 C C . ALA A 1 241 ? 8.991 -2.059 -29.751 1.00 90.69 241 ALA A C 1
ATOM 1861 O O . ALA A 1 241 ? 8.261 -1.273 -30.356 1.00 90.69 241 ALA A O 1
ATOM 1862 N N . ASP A 1 242 ? 8.893 -2.251 -28.434 1.00 91.94 242 ASP A N 1
ATOM 1863 C CA . ASP A 1 242 ? 7.879 -1.581 -27.615 1.00 91.94 242 ASP A CA 1
ATOM 1864 C C . ASP A 1 242 ? 8.114 -0.079 -27.541 1.00 91.94 242 ASP A C 1
ATOM 1866 O O . ASP A 1 242 ? 7.172 0.691 -27.719 1.00 91.94 242 ASP A O 1
ATOM 1870 N N . TRP A 1 243 ? 9.371 0.349 -27.383 1.00 92.00 243 TRP A N 1
ATOM 1871 C CA . TRP A 1 243 ? 9.726 1.762 -27.487 1.00 92.00 243 TRP A CA 1
ATOM 1872 C C . TRP A 1 243 ? 9.310 2.359 -28.827 1.00 92.00 243 TRP A C 1
ATOM 1874 O O . TRP A 1 243 ? 8.690 3.419 -28.862 1.00 92.00 243 TRP A O 1
ATOM 1884 N N . SER A 1 244 ? 9.624 1.682 -29.933 1.00 90.56 244 SER A N 1
ATOM 1885 C CA . SER A 1 244 ? 9.290 2.167 -31.275 1.00 90.56 244 SER A CA 1
ATOM 1886 C C . SER A 1 244 ? 7.782 2.318 -31.454 1.00 90.56 244 SER A C 1
ATOM 1888 O O . SER A 1 244 ? 7.328 3.348 -31.953 1.00 90.56 244 SER A O 1
ATOM 1890 N N . ARG A 1 245 ? 7.016 1.316 -31.013 1.00 89.50 245 ARG A N 1
ATOM 1891 C CA . ARG A 1 245 ? 5.553 1.293 -31.081 1.00 89.50 245 ARG A CA 1
ATOM 1892 C C . ARG A 1 245 ? 4.928 2.401 -30.237 1.00 89.50 245 ARG A C 1
ATOM 1894 O O . ARG A 1 245 ? 4.207 3.233 -30.774 1.00 89.50 245 ARG A O 1
ATOM 1901 N N . GLY A 1 246 ? 5.278 2.475 -28.953 1.00 88.62 246 GLY A N 1
ATOM 1902 C CA . GLY A 1 246 ? 4.693 3.449 -28.033 1.00 88.62 246 GLY A CA 1
ATOM 1903 C C . GLY A 1 246 ? 5.053 4.895 -28.374 1.00 88.62 246 GLY A C 1
ATOM 1904 O O . GLY A 1 246 ? 4.232 5.795 -28.217 1.00 88.62 246 GLY A O 1
ATOM 1905 N N . LEU A 1 247 ? 6.260 5.141 -28.898 1.00 88.94 247 LEU A N 1
ATOM 1906 C CA . LEU A 1 247 ? 6.615 6.463 -29.417 1.00 88.94 247 LEU A CA 1
ATOM 1907 C C . LEU A 1 247 ? 5.780 6.820 -30.652 1.00 88.94 247 LEU A C 1
ATOM 1909 O O . LEU A 1 247 ? 5.286 7.940 -30.729 1.00 88.94 247 LEU A O 1
ATOM 1913 N N . LEU A 1 248 ? 5.601 5.890 -31.599 1.00 87.06 248 LEU A N 1
ATOM 1914 C CA . LEU A 1 248 ? 4.763 6.110 -32.785 1.00 87.06 248 LEU A CA 1
ATOM 1915 C C . LEU A 1 248 ? 3.319 6.448 -32.415 1.00 87.06 248 LEU A C 1
ATOM 1917 O O . LEU A 1 248 ? 2.787 7.421 -32.940 1.00 87.06 248 LEU A O 1
ATOM 1921 N N . GLU A 1 249 ? 2.722 5.695 -31.493 1.00 85.31 249 GLU A N 1
ATOM 1922 C CA . GLU A 1 249 ? 1.360 5.933 -31.003 1.00 85.31 249 GLU A CA 1
ATOM 1923 C C . GLU A 1 249 ? 1.224 7.321 -30.360 1.00 85.31 249 GLU A C 1
ATOM 1925 O O . GLU A 1 249 ? 0.317 8.080 -30.703 1.00 85.31 249 GLU A O 1
ATOM 1930 N N . ARG A 1 250 ? 2.170 7.706 -29.492 1.00 84.62 250 ARG A N 1
ATOM 1931 C CA . ARG A 1 250 ? 2.160 9.029 -28.847 1.00 84.62 250 ARG A CA 1
ATOM 1932 C C . ARG A 1 250 ? 2.358 10.175 -29.836 1.00 84.62 250 ARG A C 1
ATOM 1934 O O . ARG A 1 250 ? 1.666 11.180 -29.746 1.00 84.62 250 ARG A O 1
ATOM 1941 N N . PHE A 1 251 ? 3.285 10.050 -30.786 1.00 83.44 251 PHE A N 1
ATOM 1942 C CA . PHE A 1 251 ? 3.497 11.102 -31.787 1.00 83.44 251 PHE A CA 1
ATOM 1943 C C . PHE A 1 251 ? 2.328 11.214 -32.771 1.00 83.44 251 PHE A C 1
ATOM 1945 O O . PHE A 1 251 ? 2.007 12.326 -33.188 1.00 83.44 251 PHE A O 1
ATOM 1952 N N . ALA A 1 252 ? 1.663 10.103 -33.103 1.00 80.56 252 ALA A N 1
ATOM 1953 C CA . ALA A 1 252 ? 0.442 10.128 -33.903 1.00 80.56 252 ALA A CA 1
ATOM 1954 C C . ALA A 1 252 ? -0.687 10.895 -33.194 1.00 80.56 252 ALA A C 1
ATOM 1956 O O . ALA A 1 252 ? -1.409 11.638 -33.851 1.00 80.56 252 ALA A O 1
ATOM 1957 N N . ALA A 1 253 ? -0.785 10.797 -31.863 1.00 75.19 253 ALA A N 1
ATOM 1958 C CA . ALA A 1 253 ? -1.753 11.560 -31.070 1.00 75.19 253 ALA A CA 1
ATOM 1959 C C . ALA A 1 253 ? -1.532 13.095 -31.096 1.00 75.19 253 ALA A C 1
ATOM 1961 O O . ALA A 1 253 ? -2.464 13.839 -30.798 1.00 75.19 253 ALA A O 1
ATOM 1962 N N . ASP A 1 254 ? -0.345 13.580 -31.496 1.00 70.94 254 ASP A N 1
ATOM 1963 C CA . ASP A 1 254 ? -0.021 15.011 -31.702 1.00 70.94 254 ASP A CA 1
ATOM 1964 C C . ASP A 1 254 ? 0.145 15.388 -33.195 1.00 70.94 254 ASP A C 1
ATOM 1966 O O . ASP A 1 254 ? 0.834 16.356 -33.536 1.00 70.94 254 ASP A O 1
ATOM 1970 N N . ASP A 1 255 ? -0.437 14.608 -34.117 1.00 64.88 255 ASP A N 1
ATOM 1971 C CA . ASP A 1 255 ? -0.338 14.807 -35.578 1.00 64.88 255 ASP A CA 1
ATOM 1972 C C . ASP A 1 255 ? 1.121 14.885 -36.102 1.00 64.88 255 ASP A C 1
ATOM 1974 O O . ASP A 1 255 ? 1.426 15.485 -37.144 1.00 64.88 255 ASP A O 1
ATOM 1978 N N . CYS A 1 256 ? 2.073 14.281 -35.383 1.00 60.28 256 CYS A N 1
ATOM 1979 C CA . CYS A 1 256 ? 3.481 14.245 -35.764 1.00 60.28 256 CYS A CA 1
ATOM 1980 C C . CYS A 1 256 ? 3.790 12.978 -36.572 1.00 60.28 256 CYS A C 1
ATOM 1982 O O . CYS A 1 256 ? 3.691 11.858 -36.079 1.00 60.28 256 CYS A O 1
ATOM 1984 N N . VAL A 1 257 ? 4.235 13.148 -37.822 1.00 56.59 257 VAL A N 1
ATOM 1985 C CA . VAL A 1 257 ? 4.553 12.026 -38.718 1.00 56.59 257 VAL A CA 1
ATOM 1986 C C . VAL A 1 257 ? 6.052 11.714 -38.672 1.00 56.59 257 VAL A C 1
ATOM 1988 O O . VAL A 1 257 ? 6.910 12.604 -38.703 1.00 56.59 257 VAL A O 1
ATOM 1991 N N . LYS A 1 258 ? 6.393 10.424 -38.602 1.00 49.56 258 LYS A N 1
ATOM 1992 C CA . LYS A 1 258 ? 7.783 9.958 -38.687 1.00 49.56 258 LYS A CA 1
ATOM 1993 C C . LYS A 1 258 ? 8.332 10.268 -40.081 1.00 49.56 258 LYS A C 1
ATOM 1995 O O . LYS A 1 258 ? 7.793 9.789 -41.078 1.00 49.56 258 LYS A O 1
ATOM 2000 N N . ARG A 1 259 ? 9.428 11.026 -40.172 1.00 46.44 259 ARG A N 1
ATOM 2001 C CA . ARG A 1 259 ? 10.176 11.182 -41.428 1.00 46.44 259 ARG A CA 1
ATOM 2002 C C . ARG A 1 259 ? 11.215 10.061 -41.501 1.00 46.44 259 ARG A C 1
ATOM 2004 O O . ARG A 1 259 ? 11.813 9.716 -40.483 1.00 46.44 259 ARG A O 1
ATOM 2011 N N . ARG A 1 260 ? 11.437 9.466 -42.679 1.00 37.91 260 ARG A N 1
ATOM 2012 C CA . ARG A 1 260 ? 12.523 8.484 -42.861 1.00 37.91 260 ARG A CA 1
ATOM 2013 C C . ARG A 1 260 ? 13.853 9.142 -42.477 1.00 37.91 260 ARG A C 1
ATOM 2015 O O . ARG A 1 260 ? 14.236 10.149 -43.068 1.00 37.91 260 ARG A O 1
ATOM 2022 N N . SER A 1 261 ? 14.545 8.578 -41.496 1.00 44.09 261 SER A N 1
ATOM 2023 C CA . SER A 1 261 ? 15.919 8.934 -41.152 1.00 44.09 261 SER A CA 1
ATOM 2024 C C . SER A 1 261 ? 16.723 7.665 -40.892 1.00 44.09 261 SER A C 1
ATOM 2026 O O . SER A 1 261 ? 16.199 6.675 -40.379 1.00 44.09 261 SER A O 1
ATOM 2028 N N . THR A 1 262 ? 17.981 7.690 -41.324 1.00 36.78 262 THR A N 1
ATOM 2029 C CA . THR A 1 262 ? 18.944 6.590 -41.241 1.00 36.78 262 THR A CA 1
ATOM 2030 C C . THR A 1 262 ? 19.142 6.122 -39.794 1.00 36.78 262 THR A C 1
ATOM 2032 O O . THR A 1 262 ? 19.041 6.909 -38.850 1.00 36.78 262 THR A O 1
ATOM 2035 N N . ALA A 1 263 ? 19.374 4.813 -39.654 1.00 40.41 263 ALA A N 1
ATOM 2036 C CA . ALA A 1 263 ? 19.023 3.907 -38.550 1.00 40.41 263 ALA A CA 1
ATOM 2037 C C . ALA A 1 263 ? 19.467 4.249 -37.108 1.00 40.41 263 ALA A C 1
ATOM 2039 O O . ALA A 1 263 ? 19.187 3.483 -36.192 1.00 40.41 263 ALA A O 1
ATOM 2040 N N . THR A 1 264 ? 20.095 5.394 -36.859 1.00 40.16 264 THR A N 1
ATOM 2041 C CA . THR A 1 264 ? 20.629 5.760 -35.535 1.00 40.16 264 THR A CA 1
ATOM 2042 C C . THR A 1 264 ? 20.030 7.049 -34.969 1.00 40.16 264 THR A C 1
ATOM 2044 O O . THR A 1 264 ? 20.338 7.430 -33.841 1.00 40.16 264 THR A O 1
ATOM 2047 N N . ARG A 1 265 ? 19.162 7.750 -35.716 1.00 36.16 265 ARG A N 1
ATOM 2048 C CA . ARG A 1 265 ? 18.605 9.040 -35.280 1.00 36.16 265 ARG A CA 1
ATOM 2049 C C . ARG A 1 265 ? 17.168 9.202 -35.750 1.00 36.16 265 ARG A C 1
ATOM 2051 O O . ARG A 1 265 ? 16.937 9.348 -36.941 1.00 36.16 265 ARG A O 1
ATOM 2058 N N . TRP A 1 266 ? 16.208 9.214 -34.830 1.00 42.34 266 TRP A N 1
ATOM 2059 C CA . TRP A 1 266 ? 14.787 9.421 -35.132 1.00 42.34 266 TRP A CA 1
ATOM 2060 C C . TRP A 1 266 ? 14.515 10.907 -35.411 1.00 42.34 266 TRP A C 1
ATOM 2062 O O . TRP A 1 266 ? 14.763 11.749 -34.547 1.00 42.34 266 TRP A O 1
ATOM 2072 N N . ARG A 1 267 ? 14.034 11.249 -36.615 1.00 39.28 267 ARG A N 1
ATOM 2073 C CA . ARG A 1 267 ? 13.641 12.621 -36.990 1.00 39.28 267 ARG A CA 1
ATOM 2074 C C . ARG A 1 267 ? 12.134 12.674 -37.254 1.00 39.28 267 ARG A C 1
ATOM 2076 O O . ARG A 1 267 ? 11.623 11.984 -38.131 1.00 39.28 267 ARG A O 1
ATOM 2083 N N . TRP A 1 268 ? 11.433 13.519 -36.507 1.00 42.91 268 TRP A N 1
ATOM 2084 C CA . TRP A 1 268 ? 9.992 13.731 -36.643 1.00 42.91 268 TRP A CA 1
ATOM 2085 C C . TRP A 1 268 ? 9.731 15.060 -37.345 1.00 42.91 268 TRP A C 1
ATOM 2087 O O . TRP A 1 268 ? 10.422 16.047 -37.088 1.00 42.91 268 TRP A O 1
ATOM 2097 N N . SER A 1 269 ? 8.762 15.082 -38.256 1.00 42.41 269 SER A N 1
ATOM 2098 C CA . SER A 1 269 ? 8.330 16.299 -38.945 1.00 42.41 269 SER A CA 1
ATOM 2099 C C . SER A 1 269 ? 6.821 16.270 -39.119 1.00 42.41 269 SER A C 1
ATOM 2101 O O . SER A 1 269 ? 6.265 15.254 -39.529 1.00 42.41 269 SER A O 1
ATOM 2103 N N . ARG A 1 270 ? 6.149 17.386 -38.852 1.00 42.69 270 ARG A N 1
ATOM 2104 C CA . ARG A 1 270 ? 4.700 17.488 -39.059 1.00 42.69 270 ARG A CA 1
ATOM 2105 C C . ARG A 1 270 ? 4.359 17.386 -40.548 1.00 42.69 270 ARG A C 1
ATOM 2107 O O . ARG A 1 270 ? 5.124 17.862 -41.389 1.00 42.69 270 ARG A O 1
ATOM 2114 N N . ARG A 1 271 ? 3.200 16.806 -40.875 1.00 39.47 271 ARG A N 1
ATOM 2115 C CA . ARG A 1 271 ? 2.574 17.021 -42.188 1.00 39.47 271 ARG A CA 1
ATOM 2116 C C . ARG A 1 271 ? 2.119 18.479 -42.224 1.00 39.47 271 ARG A C 1
ATOM 2118 O O . ARG A 1 271 ? 1.205 18.849 -41.499 1.00 39.47 271 ARG A O 1
ATOM 2125 N N . SER A 1 272 ? 2.781 19.325 -43.007 1.00 40.12 272 SER A N 1
ATOM 2126 C CA . SER A 1 272 ? 2.312 20.692 -43.235 1.00 40.12 272 SER A CA 1
ATOM 2127 C C . SER A 1 272 ? 1.221 20.686 -44.302 1.00 40.12 272 SER A C 1
ATOM 2129 O O . SER A 1 272 ? 1.504 20.350 -45.451 1.00 40.12 272 SER A O 1
ATOM 2131 N N . SER A 1 273 ? 0.018 21.150 -43.974 1.00 36.97 273 SER A N 1
ATOM 2132 C CA . SER A 1 273 ? -0.743 21.964 -44.920 1.00 36.97 273 SER A CA 1
ATOM 2133 C C . SER A 1 273 ? -0.298 23.415 -44.713 1.00 36.97 273 SER A C 1
ATOM 2135 O O . SER A 1 273 ? -0.606 24.008 -43.683 1.00 36.97 273 SER A O 1
ATOM 2137 N N . ARG A 1 274 ? 0.439 23.945 -45.698 1.00 34.12 274 ARG A N 1
ATOM 2138 C CA . ARG A 1 274 ? 1.009 25.306 -45.809 1.00 34.12 274 ARG A CA 1
ATOM 2139 C C . ARG A 1 274 ? 2.307 25.588 -45.026 1.00 34.12 274 ARG A C 1
ATOM 2141 O O . ARG A 1 274 ? 2.354 25.621 -43.803 1.00 34.12 274 ARG A O 1
ATOM 2148 N N . SER A 1 275 ? 3.364 25.744 -45.831 1.00 37.75 275 SER A N 1
ATOM 2149 C CA . SER A 1 275 ? 4.585 26.553 -45.670 1.00 37.75 275 SER A CA 1
ATOM 2150 C C . SER A 1 275 ? 4.947 27.037 -44.260 1.00 37.75 275 SER A C 1
ATOM 2152 O O . SER A 1 275 ? 4.410 28.024 -43.767 1.00 37.75 275 SER A O 1
ATOM 2154 N N . GLY A 1 276 ? 5.956 26.393 -43.670 1.00 28.84 276 GLY A N 1
ATOM 2155 C CA . GLY A 1 276 ? 6.645 26.866 -42.469 1.00 28.84 276 GLY A CA 1
ATOM 2156 C C . GLY A 1 276 ? 7.508 25.763 -41.864 1.00 28.84 276 GLY A C 1
ATOM 2157 O O . GLY A 1 276 ? 7.032 24.955 -41.068 1.00 28.84 276 GLY A O 1
ATOM 2158 N N . ALA A 1 277 ? 8.776 25.680 -42.267 1.00 28.11 277 ALA A N 1
ATOM 2159 C CA . ALA A 1 277 ? 9.713 24.695 -41.739 1.00 28.11 277 ALA A CA 1
ATOM 2160 C C . ALA A 1 277 ? 10.022 24.989 -40.260 1.00 28.11 277 ALA A C 1
ATOM 2162 O O . ALA A 1 277 ? 10.774 25.902 -39.941 1.00 28.11 277 ALA A O 1
ATOM 2163 N N . CYS A 1 278 ? 9.463 24.196 -39.343 1.00 29.16 278 CYS A N 1
ATOM 2164 C CA . CYS A 1 278 ? 9.829 24.235 -37.930 1.00 29.16 278 CYS A CA 1
ATOM 2165 C C . CYS A 1 278 ? 10.832 23.110 -37.641 1.00 29.16 278 CYS A C 1
ATOM 2167 O O . CYS A 1 278 ? 10.465 21.974 -37.333 1.00 29.16 278 CYS A O 1
ATOM 2169 N N . THR A 1 279 ? 12.125 23.403 -37.768 1.00 32.16 279 THR A N 1
ATOM 2170 C CA . THR A 1 279 ? 13.197 22.517 -37.304 1.00 32.16 279 THR A CA 1
ATOM 2171 C C . THR A 1 279 ? 13.315 22.602 -35.785 1.00 32.16 279 THR A C 1
ATOM 2173 O O . THR A 1 279 ? 14.183 23.292 -35.256 1.00 32.16 279 THR A O 1
ATOM 2176 N N . ARG A 1 280 ? 12.474 21.869 -35.049 1.00 33.66 280 ARG A N 1
ATOM 2177 C CA . ARG A 1 280 ? 12.778 21.551 -33.647 1.00 33.66 280 ARG A CA 1
ATOM 2178 C C . ARG A 1 280 ? 13.805 20.425 -33.614 1.00 33.66 280 ARG A C 1
ATOM 2180 O O . ARG A 1 280 ? 13.479 19.242 -33.628 1.00 33.66 280 ARG A O 1
ATOM 2187 N N . THR A 1 281 ? 15.075 20.806 -33.606 1.00 31.70 281 THR A N 1
ATOM 2188 C CA . THR A 1 281 ? 16.143 19.924 -33.132 1.00 31.70 281 THR A CA 1
ATOM 2189 C C . THR A 1 281 ? 15.961 19.795 -31.617 1.00 31.70 281 THR A C 1
ATOM 2191 O O . THR A 1 281 ? 15.796 20.829 -30.973 1.00 31.70 281 THR A O 1
ATOM 2194 N N . PRO A 1 282 ? 15.982 18.595 -31.009 1.00 31.75 282 PRO A N 1
ATOM 2195 C CA . PRO A 1 282 ? 16.031 18.483 -29.557 1.00 31.75 282 PRO A CA 1
ATOM 2196 C C . PRO A 1 282 ? 17.411 18.964 -29.096 1.00 31.75 282 PRO A C 1
ATOM 2198 O O . PRO A 1 282 ? 18.357 18.188 -28.950 1.00 31.75 282 PRO A O 1
ATOM 2201 N N . SER A 1 283 ? 17.568 20.274 -28.929 1.00 31.34 283 SER A N 1
ATOM 2202 C CA . SER A 1 283 ? 18.707 20.848 -28.234 1.00 31.34 283 SER A CA 1
ATOM 2203 C C . SER A 1 283 ? 18.583 20.436 -26.769 1.00 31.34 283 SER A C 1
ATOM 2205 O O . SER A 1 283 ? 17.771 20.989 -26.036 1.00 31.34 283 SER A O 1
ATOM 2207 N N . ARG A 1 284 ? 19.410 19.452 -26.383 1.00 28.02 284 ARG A N 1
ATOM 2208 C CA . ARG A 1 284 ? 19.612 18.888 -25.030 1.00 28.02 284 ARG A CA 1
ATOM 2209 C C . ARG A 1 284 ? 18.764 17.675 -24.609 1.00 28.02 284 ARG A C 1
ATOM 2211 O O . ARG A 1 284 ? 18.452 17.525 -23.438 1.00 28.02 284 ARG A O 1
ATOM 2218 N N . LEU A 1 285 ? 18.557 16.706 -25.503 1.00 31.22 285 LEU A N 1
ATOM 2219 C CA . LEU A 1 285 ? 18.418 15.295 -25.093 1.00 31.22 285 LEU A CA 1
ATOM 2220 C C . LEU A 1 285 ? 19.628 14.491 -25.589 1.00 31.22 285 LEU A C 1
ATOM 2222 O O . LEU A 1 285 ? 19.531 13.654 -26.481 1.00 31.22 285 LEU A O 1
ATOM 2226 N N . ARG A 1 286 ? 20.808 14.756 -25.010 1.00 24.45 286 ARG A N 1
ATOM 2227 C CA . ARG A 1 286 ? 21.901 13.771 -25.011 1.00 24.45 286 ARG A CA 1
ATOM 2228 C C . ARG A 1 286 ? 21.621 12.776 -23.884 1.00 24.45 286 ARG A C 1
ATOM 2230 O O . ARG A 1 286 ? 22.272 12.815 -22.849 1.00 24.45 286 ARG A O 1
ATOM 2237 N N . ALA A 1 287 ? 20.656 11.884 -24.080 1.00 28.34 287 ALA A N 1
ATOM 2238 C CA . ALA A 1 287 ? 20.624 10.656 -23.299 1.00 28.34 287 ALA A CA 1
ATOM 2239 C C . ALA A 1 287 ? 21.746 9.756 -23.842 1.00 28.34 287 ALA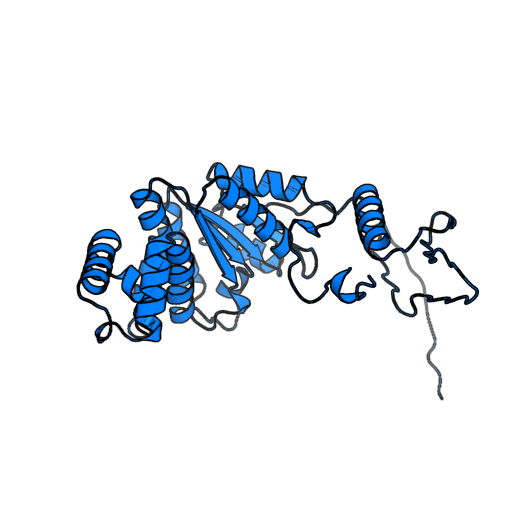 A C 1
ATOM 2241 O O . ALA A 1 287 ? 21.572 9.055 -24.839 1.00 28.34 287 ALA A O 1
ATOM 2242 N N . ARG A 1 288 ? 22.944 9.845 -23.247 1.00 24.30 288 ARG A N 1
ATOM 2243 C CA . ARG A 1 288 ? 23.936 8.770 -23.358 1.00 24.30 288 ARG A CA 1
ATOM 2244 C C . ARG A 1 288 ? 23.361 7.596 -22.572 1.00 24.30 288 ARG A C 1
ATOM 2246 O O . ARG A 1 288 ? 23.409 7.591 -21.349 1.00 24.30 288 ARG A O 1
ATOM 2253 N N . TRP A 1 289 ? 22.763 6.649 -23.280 1.00 36.50 289 TRP A N 1
ATOM 2254 C CA . TRP A 1 289 ? 22.356 5.376 -22.700 1.00 36.50 289 TRP A CA 1
ATOM 2255 C C . TRP A 1 289 ? 23.623 4.545 -22.452 1.00 36.50 289 TRP A C 1
ATOM 2257 O O . TRP A 1 289 ? 24.433 4.425 -23.377 1.00 36.50 289 TRP A O 1
ATOM 2267 N N . PRO A 1 290 ? 23.856 4.013 -21.238 1.00 29.11 290 PRO A N 1
ATOM 2268 C CA . PRO A 1 290 ? 25.006 3.163 -20.984 1.00 29.11 290 PRO A CA 1
ATOM 2269 C C . PRO A 1 290 ? 24.766 1.824 -21.682 1.00 29.11 290 PRO A C 1
ATOM 2271 O O . PRO A 1 290 ? 24.039 0.964 -21.194 1.00 29.11 290 PRO A O 1
ATOM 2274 N N . ILE A 1 291 ? 25.356 1.669 -22.863 1.00 31.66 291 ILE A N 1
ATOM 2275 C CA . ILE A 1 291 ? 25.526 0.369 -23.502 1.00 31.66 291 ILE A CA 1
ATOM 2276 C C . ILE A 1 291 ? 26.657 -0.310 -22.732 1.00 31.66 291 ILE A C 1
ATOM 2278 O O . ILE A 1 291 ? 27.805 0.135 -22.771 1.00 31.66 291 ILE A O 1
ATOM 2282 N N . GLY A 1 292 ? 26.324 -1.336 -21.958 1.00 28.73 292 GLY A N 1
ATOM 2283 C CA . GLY A 1 292 ? 27.322 -2.138 -21.270 1.00 28.73 292 GLY A CA 1
ATOM 2284 C C . GLY A 1 292 ? 28.134 -2.954 -22.270 1.00 28.73 292 GLY A C 1
ATOM 2285 O O . GLY A 1 292 ? 27.583 -3.863 -22.875 1.00 28.73 292 GLY A O 1
ATOM 2286 N N . SER A 1 293 ? 29.431 -2.651 -22.403 1.00 28.61 293 SER A N 1
ATOM 2287 C CA . SER A 1 293 ? 30.513 -3.636 -22.590 1.00 28.61 293 SER A CA 1
ATOM 2288 C C . SER A 1 293 ? 31.900 -2.971 -22.729 1.00 28.61 293 SER A C 1
ATOM 2290 O O . SER A 1 293 ? 32.161 -2.295 -23.715 1.00 28.61 293 SER A O 1
ATOM 2292 N N . ARG A 1 294 ? 32.786 -3.276 -21.764 1.00 27.02 294 ARG A N 1
ATOM 2293 C CA . ARG A 1 294 ? 34.261 -3.463 -21.846 1.00 27.02 294 ARG A CA 1
ATOM 2294 C C . ARG A 1 294 ? 35.221 -2.285 -22.177 1.00 27.02 294 ARG A C 1
ATOM 2296 O O . ARG A 1 294 ? 35.330 -1.834 -23.303 1.00 27.02 294 ARG A O 1
ATOM 2303 N N . PHE A 1 295 ? 36.014 -1.941 -21.149 1.00 23.97 295 PHE A N 1
ATOM 2304 C CA . PHE A 1 295 ? 37.494 -1.845 -21.063 1.00 23.97 295 PHE A CA 1
ATOM 2305 C C . PHE A 1 295 ? 38.364 -1.040 -22.074 1.00 23.97 295 PHE A C 1
ATOM 2307 O O . PHE A 1 295 ? 38.475 -1.398 -23.238 1.00 23.97 295 PHE A O 1
ATOM 2314 N N . ARG A 1 296 ? 39.169 -0.135 -21.470 1.00 23.70 296 ARG A N 1
ATOM 2315 C CA . ARG A 1 296 ? 40.602 0.238 -21.679 1.00 23.70 296 ARG A CA 1
ATOM 2316 C C . ARG A 1 296 ? 40.945 1.694 -22.067 1.00 23.70 296 ARG A C 1
ATOM 2318 O O . ARG A 1 296 ? 40.704 2.146 -23.173 1.00 23.70 296 ARG A O 1
ATOM 2325 N N . SER A 1 297 ? 41.614 2.333 -21.092 1.00 26.09 297 SER A N 1
ATOM 2326 C CA . SER A 1 297 ? 42.836 3.169 -21.133 1.00 26.09 297 SER A CA 1
ATOM 2327 C C . SER A 1 297 ? 42.969 4.358 -22.095 1.00 26.09 297 SER A C 1
ATOM 2329 O O . SER A 1 297 ? 42.996 4.175 -23.304 1.00 26.09 297 SER A O 1
ATOM 2331 N N . GLY A 1 298 ? 43.329 5.524 -21.532 1.00 22.70 298 GLY A N 1
ATOM 2332 C CA . GLY A 1 298 ? 44.305 6.417 -22.178 1.00 22.70 298 GLY A CA 1
ATOM 2333 C C . GLY A 1 298 ? 44.025 7.924 -22.144 1.00 22.70 298 GLY A C 1
ATOM 2334 O O . GLY A 1 298 ? 43.338 8.444 -23.005 1.00 22.70 298 GLY A O 1
ATOM 2335 N N . CYS A 1 299 ? 44.675 8.612 -21.200 1.00 22.41 299 CYS A N 1
ATOM 2336 C CA . CYS A 1 299 ? 45.349 9.916 -21.344 1.00 22.41 299 CYS A CA 1
ATOM 2337 C C . CYS A 1 299 ? 44.626 11.202 -21.842 1.00 22.41 299 CYS A C 1
ATOM 2339 O O . CYS A 1 299 ? 44.445 11.424 -23.030 1.00 22.41 299 CYS A O 1
ATOM 2341 N N . ARG A 1 300 ? 44.527 12.148 -20.884 1.00 24.06 300 ARG A N 1
ATOM 2342 C CA . ARG A 1 300 ? 45.024 13.555 -20.882 1.00 24.06 300 ARG A CA 1
ATOM 2343 C C . ARG A 1 300 ? 44.325 14.685 -21.680 1.00 24.06 300 ARG A C 1
ATOM 2345 O O . ARG A 1 300 ? 44.410 14.737 -22.895 1.00 24.06 300 ARG A O 1
ATOM 2352 N N . ARG A 1 301 ? 43.999 15.735 -20.886 1.00 25.17 301 ARG A N 1
ATOM 2353 C CA . ARG A 1 301 ? 44.144 17.208 -21.110 1.00 25.17 301 ARG A CA 1
ATOM 2354 C C . ARG A 1 301 ? 43.166 17.846 -22.127 1.00 25.17 301 ARG A C 1
ATOM 2356 O O . ARG A 1 301 ? 42.842 17.229 -23.119 1.00 25.17 301 ARG A O 1
ATOM 2363 N N . ARG A 1 302 ? 42.643 19.073 -21.972 1.00 25.78 302 ARG A N 1
ATOM 2364 C CA . ARG A 1 302 ? 43.073 20.304 -21.270 1.00 25.78 302 ARG A CA 1
ATOM 2365 C C . ARG A 1 302 ? 41.850 21.225 -21.031 1.00 25.78 302 ARG A C 1
ATOM 2367 O O . ARG A 1 302 ? 40.881 21.166 -21.779 1.00 25.78 302 ARG A O 1
ATOM 2374 N N . PHE A 1 303 ? 41.956 22.058 -19.997 1.00 26.86 303 PHE A N 1
ATOM 2375 C CA . PHE A 1 303 ? 41.126 23.227 -19.659 1.00 26.86 303 PHE A CA 1
ATOM 2376 C C . PHE A 1 303 ? 41.374 24.438 -20.593 1.00 26.86 303 PHE A C 1
ATOM 2378 O O . PHE A 1 303 ? 42.370 24.423 -21.317 1.00 26.86 303 PHE A O 1
ATOM 2385 N N . ALA A 1 304 ? 40.543 25.488 -20.412 1.00 25.19 304 ALA A N 1
ATOM 2386 C CA . ALA A 1 304 ? 40.525 26.856 -20.995 1.00 25.19 304 ALA A CA 1
ATOM 2387 C C . ALA A 1 304 ? 39.544 27.009 -22.177 1.00 25.19 304 ALA A C 1
ATOM 2389 O O . ALA A 1 304 ? 39.503 26.129 -23.026 1.00 25.19 304 ALA A O 1
ATOM 2390 N N . THR A 1 305 ? 38.706 28.040 -22.347 1.00 28.84 305 THR A N 1
ATOM 2391 C CA . THR A 1 305 ? 38.396 29.361 -21.726 1.00 28.84 305 THR A CA 1
ATOM 2392 C C . THR A 1 305 ? 37.076 29.808 -22.412 1.00 28.84 305 THR A C 1
ATOM 2394 O O . THR A 1 305 ? 36.819 29.355 -23.522 1.00 28.84 305 THR A O 1
ATOM 2397 N N . GLY A 1 306 ? 36.128 30.518 -21.795 1.00 27.58 306 GLY A N 1
ATOM 2398 C CA . GLY A 1 306 ? 36.171 31.964 -21.541 1.00 27.58 306 GLY A CA 1
ATOM 2399 C C . GLY A 1 306 ? 35.341 32.731 -22.596 1.00 27.58 306 GLY A C 1
ATOM 2400 O O . GLY A 1 306 ? 35.591 32.549 -23.785 1.00 27.58 306 GLY A O 1
ATOM 2401 N N . CYS A 1 307 ? 34.425 33.580 -22.105 1.00 30.81 307 CYS A N 1
ATOM 2402 C CA . CYS A 1 307 ? 33.361 34.372 -22.761 1.00 30.81 307 CYS A CA 1
ATOM 2403 C C . CYS A 1 307 ? 32.059 33.634 -23.119 1.00 30.81 307 CYS A C 1
ATOM 2405 O O . CYS A 1 307 ? 32.031 32.847 -24.089 1.00 30.81 307 CYS A O 1
#